Protein AF-A0A3B8MKH3-F1 (afdb_monomer_lite)

Secondary structure (DSSP, 8-state):
--------------------PPP-HHHHHHHHHHHHHHHHTTHHHHSHHHHHHHHHHHHHHHHHHHTT-HHHHHHHHHHHHHHHHHHHHHHHHHHHHHHHHHHHHHHHHHHHHHHHHHHHHHSPSSSS-HHHHHHHHHHHHHHHHHHHHHHHHHHTT-HHHHHHHHHHHHHHHHHHHHHHHHHHHHHHHHHHHT--TT--

Sequence (200 aa):
MRSFLKFGAFLAFVVAVVGCGSPPQVELDAAQAALDSARQAGAVTYAADAYNRAKNTLADAKAKSEQGNYEEAKTAAVQAKDQADQAKSLAESTKTRLRDEAQAIVNRVSNAIGDARAAVDGAPRGKGADSDLDQLRADLGQAEAALGDARGSLNNGSFNSALEQAKSAESKL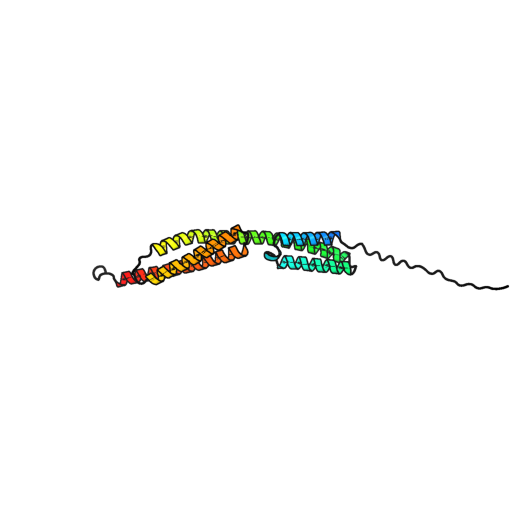NQVQSAVQVAMKKIEDWKMKNRPWYEL

Structure (mmCIF, N/CA/C/O backbone):
data_AF-A0A3B8MKH3-F1
#
_entry.id   AF-A0A3B8MKH3-F1
#
loop_
_atom_site.group_PDB
_atom_site.id
_atom_site.type_symbol
_atom_site.label_atom_id
_atom_site.label_alt_id
_atom_site.label_comp_id
_atom_site.label_asym_id
_atom_site.label_entity_id
_atom_site.label_seq_id
_atom_site.pdbx_PDB_ins_code
_atom_site.Cartn_x
_atom_site.Cartn_y
_atom_site.Cartn_z
_atom_site.occupancy
_atom_site.B_iso_or_equiv
_atom_site.auth_seq_id
_atom_site.auth_comp_id
_atom_site.auth_asym_id
_atom_site.auth_atom_id
_atom_site.pdbx_PDB_model_num
ATOM 1 N N . MET A 1 1 ? -61.179 -31.334 74.697 1.00 38.94 1 MET A N 1
ATOM 2 C CA . MET A 1 1 ? -59.931 -32.100 74.926 1.00 38.94 1 MET A CA 1
ATOM 3 C C . MET A 1 1 ? -58.825 -31.314 74.236 1.00 38.94 1 MET A C 1
ATOM 5 O O . MET A 1 1 ? -58.981 -31.028 73.062 1.00 38.94 1 MET A O 1
ATOM 9 N N . ARG A 1 2 ? -57.949 -30.627 74.990 1.00 39.75 2 ARG A N 1
ATOM 10 C CA . ARG A 1 2 ? -56.579 -31.098 75.312 1.00 39.75 2 ARG A CA 1
ATOM 11 C C . ARG A 1 2 ? -55.842 -31.495 74.018 1.00 39.75 2 ARG A C 1
ATOM 13 O O . ARG A 1 2 ? -56.269 -32.449 73.397 1.00 39.75 2 ARG A O 1
ATOM 20 N N . SER A 1 3 ? -54.769 -30.860 73.557 1.00 43.25 3 SER A N 1
ATOM 21 C CA . SER A 1 3 ? -53.709 -30.141 74.265 1.00 43.25 3 SER A CA 1
ATOM 22 C C . SER A 1 3 ? -52.737 -29.510 73.249 1.00 43.25 3 SER A C 1
ATOM 24 O O . SER A 1 3 ? -52.534 -30.114 72.207 1.00 43.25 3 SER A O 1
ATOM 26 N N . PHE A 1 4 ? -52.160 -28.346 73.607 1.00 41.50 4 PHE A N 1
ATOM 27 C CA . PHE A 1 4 ? -50.731 -27.946 73.555 1.00 41.50 4 PHE A CA 1
ATOM 28 C C . PHE A 1 4 ? -49.882 -28.376 72.323 1.00 41.50 4 PHE A C 1
ATOM 30 O O . PHE A 1 4 ? -49.890 -29.529 71.935 1.00 41.50 4 PHE A O 1
ATOM 37 N N . LEU A 1 5 ? -49.016 -27.555 71.716 1.00 44.34 5 LEU A N 1
ATOM 38 C CA . LEU A 1 5 ? -47.727 -27.120 72.273 1.00 44.34 5 LEU A CA 1
ATOM 39 C C . LEU A 1 5 ? -46.967 -26.266 71.220 1.00 44.34 5 LEU A C 1
ATOM 41 O O . LEU A 1 5 ? -47.149 -26.426 70.020 1.00 44.34 5 LEU A O 1
ATOM 45 N N . LYS A 1 6 ? -46.113 -25.361 71.700 1.00 50.91 6 LYS A N 1
ATOM 46 C CA . LYS A 1 6 ? -45.393 -24.285 70.998 1.00 50.91 6 LYS A CA 1
ATOM 47 C C . LYS A 1 6 ? -44.203 -24.783 70.160 1.00 50.91 6 LYS A C 1
ATOM 49 O O . LYS A 1 6 ? -43.461 -25.615 70.658 1.00 50.91 6 LYS A O 1
ATOM 54 N N . PHE A 1 7 ? -43.936 -24.155 69.013 1.00 44.09 7 PHE A N 1
ATOM 55 C CA . PHE A 1 7 ? -42.608 -23.970 68.388 1.00 44.09 7 PHE A CA 1
ATOM 56 C C . PHE A 1 7 ? -42.799 -22.831 67.364 1.00 44.09 7 PHE A C 1
ATOM 58 O O . PHE A 1 7 ? -43.661 -22.935 66.506 1.00 44.09 7 PHE A O 1
ATOM 65 N N . GLY A 1 8 ? -42.209 -21.642 67.460 1.00 47.28 8 GLY A N 1
ATOM 66 C CA . GLY A 1 8 ? -40.832 -21.344 67.822 1.00 47.28 8 GLY A CA 1
ATOM 67 C C . GLY A 1 8 ? -40.068 -21.011 66.536 1.00 47.28 8 GLY A C 1
ATOM 68 O O . GLY A 1 8 ? -39.931 -21.880 65.688 1.00 47.28 8 GLY A O 1
ATOM 69 N N . ALA A 1 9 ? -39.563 -19.776 66.451 1.00 53.69 9 ALA A N 1
ATOM 70 C CA . ALA A 1 9 ? -38.555 -19.285 65.501 1.00 53.69 9 ALA A CA 1
ATOM 71 C C . ALA A 1 9 ? -39.009 -18.885 64.077 1.00 53.69 9 ALA A C 1
ATOM 73 O O . ALA A 1 9 ? -38.931 -19.637 63.114 1.00 53.69 9 ALA A O 1
ATOM 74 N N . PHE A 1 10 ? -39.420 -17.617 63.967 1.00 51.16 10 PHE A N 1
ATOM 75 C CA . PHE A 1 10 ? -38.787 -16.592 63.118 1.00 51.16 10 PHE A CA 1
ATOM 76 C C . PHE A 1 10 ? -37.815 -17.129 62.041 1.00 51.16 10 PHE A C 1
ATOM 78 O O . PHE A 1 10 ? -36.608 -17.222 62.265 1.00 51.16 10 PHE A O 1
ATOM 85 N N . LEU A 1 11 ? -38.334 -17.455 60.855 1.00 51.88 11 LEU A N 1
ATOM 86 C CA . LEU A 1 11 ? -37.506 -17.719 59.682 1.00 51.88 11 LEU A CA 1
ATOM 87 C C . LEU A 1 11 ? -37.141 -16.367 59.054 1.00 51.88 11 LEU A C 1
ATOM 89 O O . LEU A 1 11 ? -37.917 -15.775 58.306 1.00 51.88 11 LEU A O 1
ATOM 93 N N . ALA A 1 12 ? -35.975 -15.850 59.436 1.00 51.94 12 ALA A N 1
ATOM 94 C CA . ALA A 1 12 ? -35.375 -14.674 58.829 1.00 51.94 12 ALA A CA 1
ATOM 95 C C . ALA A 1 12 ? -35.120 -14.950 57.339 1.00 51.94 12 ALA A C 1
ATOM 97 O O . ALA A 1 12 ? -34.206 -15.687 56.973 1.00 51.94 12 ALA A O 1
ATOM 98 N N . PHE A 1 13 ? -35.950 -14.357 56.481 1.00 49.69 13 PHE A N 1
ATOM 99 C CA . PHE A 1 13 ? -35.692 -14.243 55.053 1.00 49.69 13 PHE A CA 1
ATOM 100 C C . PHE A 1 13 ? -34.506 -13.289 54.883 1.00 49.69 13 PHE A C 1
ATOM 102 O O . PHE A 1 13 ? -34.657 -12.067 54.882 1.00 49.69 13 PHE A O 1
ATOM 109 N N . VAL A 1 14 ? -33.301 -13.857 54.838 1.00 52.44 14 VAL A N 1
ATOM 110 C CA . VAL A 1 14 ? -32.081 -13.135 54.481 1.00 52.44 14 VAL A CA 1
ATOM 111 C C . VAL A 1 14 ? -32.202 -12.778 53.004 1.00 52.44 14 VAL A C 1
ATOM 113 O O . VAL A 1 14 ? -31.863 -13.562 52.121 1.00 52.44 14 VAL A O 1
ATOM 116 N N . VAL A 1 15 ? -32.723 -11.581 52.737 1.00 49.62 15 VAL A N 1
ATOM 117 C CA . VAL A 1 15 ? -32.527 -10.904 51.459 1.00 49.62 15 VAL A CA 1
ATOM 118 C C . VAL A 1 15 ? -31.043 -10.575 51.392 1.00 49.62 15 VAL A C 1
ATOM 120 O O . VAL A 1 15 ? -30.583 -9.587 51.963 1.00 49.62 15 VAL A O 1
ATOM 123 N N . ALA A 1 16 ? -30.278 -11.433 50.723 1.00 47.03 16 ALA A N 1
ATOM 124 C CA . ALA A 1 16 ? -28.975 -11.052 50.220 1.00 47.03 16 ALA A CA 1
ATOM 125 C C . ALA A 1 16 ? -29.212 -9.957 49.173 1.00 47.03 16 ALA A C 1
ATOM 127 O O . ALA A 1 16 ? -29.508 -10.237 48.012 1.00 47.03 16 ALA A O 1
ATOM 128 N N . VAL A 1 17 ? -29.148 -8.696 49.600 1.00 52.53 17 VAL A N 1
ATOM 129 C CA . VAL A 1 17 ? -29.026 -7.560 48.690 1.00 52.53 17 VAL A CA 1
ATOM 130 C C . VAL A 1 17 ? -27.628 -7.661 48.092 1.00 52.53 17 VAL A C 1
ATOM 132 O O . VAL A 1 17 ? -26.668 -7.093 48.608 1.00 52.53 17 VAL A O 1
ATOM 135 N N . VAL A 1 18 ? -27.497 -8.449 47.025 1.00 51.38 18 VAL A N 1
ATOM 136 C CA . VAL A 1 18 ? -26.333 -8.387 46.148 1.00 51.38 18 VAL A CA 1
ATOM 137 C C . VAL A 1 18 ? -26.488 -7.082 45.378 1.00 51.38 18 VAL A C 1
ATOM 139 O O . VAL A 1 18 ? -27.134 -7.018 44.336 1.00 51.38 18 VAL A O 1
ATOM 142 N N . GLY A 1 19 ? -25.972 -6.003 45.961 1.00 57.06 19 GLY A N 1
ATOM 143 C CA . GLY A 1 19 ? -25.741 -4.761 45.244 1.00 57.06 19 GLY A CA 1
ATOM 144 C C . GLY A 1 19 ? -24.648 -5.011 44.215 1.00 57.06 19 GLY A C 1
ATOM 145 O O . GLY A 1 19 ? -23.472 -4.833 44.507 1.00 57.06 19 GLY A O 1
ATOM 146 N N . CYS A 1 20 ? -25.024 -5.468 43.030 1.00 54.19 20 CYS A N 1
ATOM 147 C CA . CYS A 1 20 ? -24.149 -5.491 41.871 1.00 54.19 20 CYS A CA 1
ATOM 148 C C . CYS A 1 20 ? -24.936 -4.826 40.745 1.00 54.19 20 CYS A C 1
ATOM 150 O O . CYS A 1 20 ? -26.082 -5.203 40.506 1.00 54.19 20 CYS A O 1
ATOM 152 N N . GLY A 1 21 ? -24.382 -3.757 40.170 1.00 63.78 21 GLY A N 1
ATOM 153 C CA . GLY A 1 21 ? -25.070 -2.880 39.219 1.00 63.78 21 GLY A CA 1
ATOM 154 C C . GLY A 1 21 ? -25.646 -3.610 38.002 1.00 63.78 21 GLY A C 1
ATOM 155 O O . GLY A 1 21 ? -25.437 -4.797 37.797 1.00 63.78 21 GLY A O 1
ATOM 156 N N . SER A 1 22 ? -26.405 -2.905 37.170 1.00 78.38 22 SER A N 1
ATOM 157 C CA . SER A 1 22 ? -26.858 -3.459 35.891 1.00 78.38 22 SER A CA 1
ATOM 158 C C . SER A 1 22 ? -25.678 -3.669 34.923 1.00 78.38 22 SER A C 1
ATOM 160 O O . SER A 1 22 ? -24.712 -2.905 34.992 1.00 78.38 22 SER A O 1
ATOM 162 N N . PRO A 1 23 ? -25.764 -4.627 33.979 1.00 88.75 23 PRO A N 1
ATOM 163 C CA . PRO A 1 23 ? -24.777 -4.790 32.908 1.00 88.75 23 PRO A CA 1
ATOM 164 C C . PRO A 1 23 ? -24.460 -3.467 32.176 1.00 88.75 23 PRO A C 1
ATOM 166 O O . PRO A 1 23 ? -25.392 -2.696 31.916 1.00 88.75 23 PRO A O 1
ATOM 169 N N . PRO A 1 24 ? -23.191 -3.195 31.795 1.00 94.50 24 PRO A N 1
ATOM 170 C CA . PRO A 1 24 ? -22.776 -1.961 31.114 1.00 94.50 24 PRO A CA 1
ATOM 171 C C . PRO A 1 24 ? -23.124 -1.990 29.615 1.00 94.50 24 PRO A C 1
ATOM 173 O O . PRO A 1 24 ? -22.260 -1.916 28.740 1.00 94.50 24 PRO A O 1
ATOM 176 N N . GLN A 1 25 ? -24.412 -2.162 29.309 1.00 96.19 25 GLN A N 1
ATOM 177 C CA . GLN A 1 25 ? -24.903 -2.371 27.946 1.00 96.19 25 GLN A CA 1
ATOM 178 C C . GLN A 1 25 ? -24.583 -1.182 27.031 1.00 96.19 25 GLN A C 1
ATOM 180 O O . GLN A 1 25 ? -24.176 -1.376 25.890 1.00 96.19 25 GLN A O 1
ATOM 185 N N . VAL A 1 26 ? -24.698 0.043 27.552 1.00 97.12 26 VAL A N 1
ATOM 186 C CA . VAL A 1 26 ? -24.409 1.275 26.805 1.00 97.12 26 VAL A CA 1
ATOM 187 C C . VAL A 1 26 ? -22.959 1.289 26.320 1.00 97.12 26 VAL A C 1
ATOM 189 O O . VAL A 1 26 ? -22.696 1.585 25.156 1.00 97.12 26 VAL A O 1
ATOM 192 N N . GLU A 1 27 ? -22.010 0.950 27.191 1.00 98.19 27 GLU A N 1
ATOM 193 C CA . GLU A 1 27 ? -20.591 0.924 26.852 1.00 98.19 27 GLU A CA 1
ATOM 194 C C . GLU A 1 27 ? -20.246 -0.230 25.900 1.00 98.19 27 GLU A C 1
ATOM 196 O O . GLU A 1 27 ? -19.465 -0.035 24.966 1.00 98.19 27 GLU A O 1
ATOM 201 N N . LEU A 1 28 ? -20.848 -1.411 26.085 1.00 98.56 28 LEU A N 1
ATOM 202 C CA . LEU A 1 28 ? -20.670 -2.554 25.181 1.00 98.56 28 LEU A CA 1
ATOM 203 C C . LEU A 1 28 ? -21.191 -2.257 23.768 1.00 98.56 28 LEU A C 1
ATOM 205 O O . LEU A 1 28 ? -20.508 -2.564 22.787 1.00 98.56 28 LEU A O 1
ATOM 209 N N . ASP A 1 29 ? -22.362 -1.628 23.659 1.00 98.56 29 ASP A N 1
ATOM 210 C CA . ASP A 1 29 ? -22.954 -1.232 22.380 1.00 98.56 29 ASP A CA 1
ATOM 211 C C . ASP A 1 29 ? -22.129 -0.133 21.702 1.00 98.56 29 ASP A C 1
ATOM 213 O O . ASP A 1 29 ? -21.866 -0.202 20.499 1.00 98.56 29 ASP A O 1
ATOM 217 N N . ALA A 1 30 ? -21.640 0.848 22.467 1.00 98.62 30 ALA A N 1
ATOM 218 C CA . ALA A 1 30 ? -20.759 1.891 21.949 1.00 98.62 30 ALA A CA 1
ATOM 219 C C . ALA A 1 30 ? -19.434 1.318 21.415 1.00 98.62 30 ALA A C 1
ATOM 221 O O . ALA A 1 30 ? -18.976 1.707 20.338 1.00 98.62 30 ALA A O 1
ATOM 222 N N . ALA A 1 31 ? -18.829 0.368 22.133 1.00 98.75 31 ALA A N 1
ATOM 223 C CA . ALA A 1 31 ? -17.614 -0.312 21.695 1.00 98.75 31 ALA A CA 1
ATOM 224 C C . ALA A 1 31 ? -17.844 -1.166 20.438 1.00 98.75 31 ALA A C 1
ATOM 226 O O . ALA A 1 31 ? -17.009 -1.172 19.531 1.00 98.75 31 ALA A O 1
ATOM 227 N N . GLN A 1 32 ? -18.990 -1.848 20.350 1.00 98.75 32 GLN A N 1
ATOM 228 C CA . GLN A 1 32 ? -19.384 -2.600 19.160 1.00 98.75 32 GLN A CA 1
ATOM 229 C C . GLN A 1 32 ? -19.556 -1.673 17.948 1.00 98.75 32 GLN A C 1
ATOM 231 O O . GLN A 1 32 ? -18.972 -1.927 16.894 1.00 98.75 32 GLN A O 1
ATOM 236 N N . ALA A 1 33 ? -20.268 -0.556 18.113 1.00 98.81 33 ALA A N 1
ATOM 237 C CA . ALA A 1 33 ? -20.455 0.441 17.061 1.00 98.81 33 ALA A CA 1
ATOM 238 C C . ALA A 1 33 ? -19.124 1.060 16.588 1.00 98.81 33 ALA A C 1
ATOM 240 O O . ALA A 1 33 ? -18.932 1.287 15.387 1.00 98.81 33 ALA A O 1
ATOM 241 N N . ALA A 1 34 ? -18.180 1.298 17.504 1.00 98.81 34 ALA A N 1
ATOM 242 C CA . ALA A 1 34 ? -16.841 1.777 17.164 1.00 98.81 34 ALA A CA 1
ATOM 243 C C . ALA A 1 34 ? -16.040 0.729 16.368 1.00 98.81 34 ALA A C 1
ATOM 245 O O . ALA A 1 34 ? -15.408 1.064 15.364 1.00 98.81 34 ALA A O 1
ATOM 246 N N . LEU A 1 35 ? -16.118 -0.555 16.741 1.00 98.81 35 LEU A N 1
ATOM 247 C CA . LEU A 1 35 ? -15.515 -1.658 15.980 1.00 98.81 35 LEU A CA 1
ATOM 248 C C . LEU A 1 35 ? -16.094 -1.772 14.569 1.00 98.81 35 LEU A C 1
ATOM 250 O O . LEU A 1 35 ? -15.344 -1.941 13.605 1.00 98.81 35 LEU A O 1
ATOM 254 N N . ASP A 1 36 ? -17.409 -1.651 14.421 1.00 98.81 36 ASP A N 1
ATOM 255 C CA . ASP A 1 36 ? -18.053 -1.693 13.109 1.00 98.81 36 ASP A CA 1
ATOM 256 C C . ASP A 1 36 ? -17.666 -0.477 12.258 1.00 98.81 36 ASP A C 1
ATOM 258 O O . ASP A 1 36 ? -17.352 -0.626 11.075 1.00 98.81 36 ASP A O 1
ATOM 262 N N . SER A 1 37 ? -17.550 0.703 12.871 1.00 98.69 37 SER A N 1
ATOM 263 C CA . SER A 1 37 ? -17.031 1.909 12.215 1.00 98.69 37 SER A CA 1
ATOM 264 C C . SER A 1 37 ? -15.577 1.739 11.757 1.00 98.69 37 SER A C 1
ATOM 266 O O . SER A 1 37 ? -15.236 2.096 10.629 1.00 98.69 37 SER A O 1
ATOM 268 N N . ALA A 1 38 ? -14.714 1.145 12.587 1.00 98.75 38 ALA A N 1
ATOM 269 C CA . ALA A 1 38 ? -13.332 0.840 12.221 1.00 98.75 38 ALA A CA 1
ATOM 270 C C . ALA A 1 38 ? -13.262 -0.169 11.065 1.00 98.75 38 ALA A C 1
ATOM 272 O O . ALA A 1 38 ? -12.480 -0.002 10.126 1.00 98.75 38 ALA A O 1
ATOM 273 N N . ARG A 1 39 ? -14.119 -1.197 11.082 1.00 98.62 39 ARG A N 1
ATOM 274 C CA . ARG A 1 39 ? -14.233 -2.165 9.985 1.00 98.62 39 ARG A CA 1
ATOM 275 C C . ARG A 1 39 ? -14.651 -1.491 8.682 1.00 98.62 39 ARG A C 1
ATOM 277 O O . ARG A 1 39 ? -14.013 -1.741 7.663 1.00 98.62 39 ARG A O 1
ATOM 284 N N . GLN A 1 40 ? -15.670 -0.633 8.712 1.00 98.31 40 GLN A N 1
ATOM 285 C CA . GLN A 1 40 ? -16.134 0.128 7.544 1.00 98.31 40 GLN A CA 1
ATOM 286 C C . GLN A 1 40 ? -15.044 1.064 7.005 1.00 98.31 40 GLN A C 1
ATOM 288 O O . GLN A 1 40 ? -14.858 1.175 5.794 1.00 98.31 40 GLN A O 1
ATOM 293 N N . ALA A 1 41 ? -14.239 1.656 7.891 1.00 97.75 41 ALA A N 1
ATOM 294 C CA . ALA A 1 41 ? -13.054 2.422 7.511 1.00 97.75 41 ALA A CA 1
ATOM 295 C C . ALA A 1 41 ? -11.912 1.553 6.944 1.00 97.75 41 ALA A C 1
ATOM 297 O O . ALA A 1 41 ? -10.914 2.086 6.457 1.00 97.75 41 ALA A O 1
ATOM 298 N N . GLY A 1 42 ? -12.052 0.225 6.923 1.00 97.56 42 GLY A N 1
ATOM 299 C CA . GLY A 1 42 ? -11.082 -0.711 6.358 1.00 97.56 42 GLY A CA 1
ATOM 300 C C . GLY A 1 42 ? -9.986 -1.141 7.331 1.00 97.56 42 GLY A C 1
ATOM 301 O O . GLY A 1 42 ? -8.954 -1.642 6.885 1.00 97.56 42 GLY A O 1
ATOM 302 N N . ALA A 1 43 ? -10.179 -0.978 8.643 1.00 98.44 43 ALA A N 1
ATOM 303 C CA . ALA A 1 43 ? -9.175 -1.335 9.647 1.00 98.44 43 ALA A CA 1
ATOM 304 C C . ALA A 1 43 ? -8.786 -2.819 9.628 1.00 98.44 43 ALA A C 1
ATOM 306 O O . ALA A 1 43 ? -7.659 -3.148 9.969 1.00 98.44 43 ALA A O 1
ATOM 307 N N . VAL A 1 44 ? -9.653 -3.709 9.138 1.00 98.06 44 VAL A N 1
ATOM 308 C CA . VAL A 1 44 ? -9.308 -5.129 8.940 1.00 98.06 44 VAL A CA 1
ATOM 309 C C . VAL A 1 44 ? -8.136 -5.301 7.964 1.00 98.06 44 VAL A C 1
ATOM 311 O O . VAL A 1 44 ? -7.326 -6.202 8.138 1.00 98.06 44 VAL A O 1
ATOM 314 N N . THR A 1 45 ? -8.026 -4.430 6.959 1.00 97.19 45 THR A N 1
ATOM 315 C CA . THR A 1 45 ? -6.977 -4.488 5.931 1.00 97.19 45 THR A CA 1
ATOM 316 C C . THR A 1 45 ? -5.810 -3.561 6.251 1.00 97.19 45 THR A C 1
ATOM 318 O O . THR A 1 45 ? -4.657 -3.939 6.080 1.00 97.19 45 THR A O 1
ATOM 321 N N . TYR A 1 46 ? -6.101 -2.341 6.702 1.00 97.62 46 TYR A N 1
ATOM 322 C CA . TYR A 1 46 ? -5.107 -1.268 6.820 1.00 97.62 46 TYR A CA 1
ATOM 323 C C . TYR A 1 46 ? -4.612 -1.034 8.254 1.00 97.62 46 TYR A C 1
ATOM 325 O O . TYR A 1 46 ? -3.688 -0.256 8.459 1.00 97.62 46 TYR A O 1
ATOM 333 N N . ALA A 1 47 ? -5.212 -1.694 9.247 1.00 98.31 47 ALA A N 1
ATOM 334 C CA . ALA A 1 47 ? -4.856 -1.575 10.661 1.00 98.31 47 ALA A CA 1
ATOM 335 C C . ALA A 1 47 ? -5.166 -2.877 11.432 1.00 98.31 47 ALA A C 1
ATOM 337 O O . ALA A 1 47 ? -5.680 -2.832 12.553 1.00 98.31 47 ALA A O 1
ATOM 338 N N . ALA A 1 48 ? -4.891 -4.038 10.819 1.00 98.25 48 ALA A N 1
ATOM 339 C CA . ALA A 1 48 ? -5.386 -5.345 11.265 1.00 98.25 48 ALA A CA 1
ATOM 340 C C . ALA A 1 48 ? -5.068 -5.641 12.739 1.00 98.25 48 ALA A C 1
ATOM 342 O O . ALA A 1 48 ? -5.947 -6.051 13.496 1.00 98.25 48 ALA A O 1
ATOM 343 N N . ASP A 1 49 ? -3.838 -5.361 13.173 1.00 98.38 49 ASP A N 1
ATOM 344 C CA . ASP A 1 49 ? -3.420 -5.584 14.558 1.00 98.38 49 ASP A CA 1
ATOM 345 C C . ASP A 1 49 ? -4.191 -4.701 15.544 1.00 98.38 49 ASP A C 1
ATOM 347 O O . ASP A 1 49 ? -4.617 -5.173 16.596 1.00 98.38 49 ASP A O 1
ATOM 351 N N . ALA A 1 50 ? -4.407 -3.425 15.209 1.00 98.38 50 ALA A N 1
ATOM 352 C CA . ALA A 1 50 ? -5.176 -2.507 16.049 1.00 98.38 50 ALA A CA 1
ATOM 353 C C . ALA A 1 50 ? -6.652 -2.917 16.122 1.00 98.38 50 ALA A C 1
ATOM 355 O O . ALA A 1 50 ? -7.233 -2.935 17.206 1.00 98.38 50 ALA A O 1
ATOM 356 N N . TYR A 1 51 ? -7.227 -3.318 14.987 1.00 98.81 51 TYR A N 1
ATOM 357 C CA . TYR A 1 51 ? -8.591 -3.832 14.917 1.00 98.81 51 TYR A CA 1
ATOM 358 C C . TYR A 1 51 ? -8.768 -5.100 15.764 1.00 98.81 51 TYR A C 1
ATOM 360 O O . TYR A 1 51 ? -9.719 -5.211 16.537 1.00 98.81 51 TYR A O 1
ATOM 368 N N . ASN A 1 52 ? -7.831 -6.046 15.661 1.00 98.75 52 ASN A N 1
ATOM 369 C CA . ASN A 1 52 ? -7.875 -7.295 16.417 1.00 98.75 52 ASN A CA 1
ATOM 370 C C . ASN A 1 52 ? -7.702 -7.066 17.923 1.00 98.75 52 ASN A C 1
ATOM 372 O O . ASN A 1 52 ? -8.379 -7.729 18.705 1.00 98.75 52 ASN A O 1
ATOM 376 N N . ARG A 1 53 ? -6.865 -6.104 18.340 1.00 98.81 53 ARG A N 1
ATOM 377 C CA . ARG A 1 53 ? -6.781 -5.695 19.752 1.00 98.81 53 ARG A CA 1
ATOM 378 C C . ARG A 1 53 ? -8.133 -5.207 20.272 1.00 98.81 53 ARG A C 1
ATOM 380 O O . ARG A 1 53 ? -8.634 -5.790 21.228 1.00 98.81 53 ARG A O 1
ATOM 387 N N . ALA A 1 54 ? -8.762 -4.253 19.580 1.00 98.75 54 ALA A N 1
ATOM 388 C CA . ALA A 1 54 ? -10.081 -3.733 19.951 1.00 98.75 54 ALA A CA 1
ATOM 389 C C . ALA A 1 54 ? -11.145 -4.840 20.033 1.00 98.75 54 ALA A C 1
ATOM 391 O O . ALA A 1 54 ? -11.905 -4.923 20.997 1.00 98.75 54 ALA A O 1
ATOM 392 N N . LYS A 1 55 ? -11.161 -5.739 19.039 1.00 98.81 55 LYS A N 1
ATOM 393 C CA . LYS A 1 55 ? -12.068 -6.893 18.987 1.00 98.81 55 LYS A CA 1
ATOM 394 C C . LYS A 1 55 ? -11.890 -7.818 20.191 1.00 98.81 55 LYS A C 1
ATOM 396 O O . LYS A 1 55 ? -12.883 -8.247 20.777 1.00 98.81 55 LYS A O 1
ATOM 401 N N . ASN A 1 56 ? -10.648 -8.126 20.552 1.00 98.81 56 ASN A N 1
ATOM 402 C CA . ASN A 1 56 ? -10.346 -9.010 21.674 1.00 98.81 56 ASN A CA 1
ATOM 403 C C . ASN A 1 56 ? -10.710 -8.357 23.014 1.00 98.81 56 ASN A C 1
ATOM 405 O O . ASN A 1 56 ? -11.302 -9.019 23.862 1.00 98.81 56 ASN A O 1
ATOM 409 N N . THR A 1 57 ? -10.436 -7.061 23.189 1.00 98.81 57 THR A N 1
ATOM 410 C CA . THR A 1 57 ? -10.830 -6.323 24.399 1.00 98.81 57 THR A CA 1
ATOM 411 C C . THR A 1 57 ? -12.353 -6.216 24.531 1.00 98.81 57 THR A C 1
ATOM 413 O O . THR A 1 57 ? -12.873 -6.373 25.632 1.00 98.81 57 THR A O 1
ATOM 416 N N . LEU A 1 58 ? -13.100 -6.052 23.431 1.00 98.75 58 LEU A N 1
ATOM 417 C CA . LEU A 1 58 ? -14.567 -6.111 23.486 1.00 98.75 58 LEU A CA 1
ATOM 418 C C . LEU A 1 58 ? -15.073 -7.509 23.874 1.00 98.75 58 LEU A C 1
ATOM 420 O O . LEU A 1 58 ? -16.039 -7.627 24.625 1.00 98.75 58 LEU A O 1
ATOM 424 N N . ALA A 1 59 ? -14.450 -8.573 23.364 1.00 98.81 59 ALA A N 1
ATOM 425 C CA . ALA A 1 59 ? -14.819 -9.939 23.734 1.00 98.81 59 ALA A CA 1
ATOM 426 C C . ALA A 1 59 ? -14.590 -10.202 25.234 1.00 98.81 59 ALA A C 1
ATOM 428 O O . ALA A 1 59 ? -15.456 -10.770 25.894 1.00 98.81 59 ALA A O 1
ATOM 429 N N . ASP A 1 60 ? -13.470 -9.723 25.779 1.00 98.62 60 ASP A N 1
ATOM 430 C CA . ASP A 1 60 ? -13.170 -9.768 27.213 1.00 98.62 60 ASP A CA 1
ATOM 431 C C . ASP A 1 60 ? -14.182 -8.958 28.047 1.00 98.62 60 ASP A C 1
ATOM 433 O O . ASP A 1 60 ? -14.689 -9.450 29.055 1.00 98.62 60 ASP A O 1
ATOM 437 N N . ALA A 1 61 ? -14.566 -7.761 27.588 1.00 98.50 61 ALA A N 1
ATOM 438 C CA . ALA A 1 61 ? -15.598 -6.951 28.237 1.00 98.50 61 ALA A CA 1
ATOM 439 C C . ALA A 1 61 ? -16.952 -7.680 28.316 1.00 98.50 61 ALA A C 1
ATOM 441 O O . ALA A 1 61 ? -17.595 -7.690 29.368 1.00 98.50 61 ALA A O 1
ATOM 442 N N . LYS A 1 62 ? -17.369 -8.330 27.221 1.00 98.25 62 LYS A N 1
ATOM 443 C CA . LYS A 1 62 ? -18.599 -9.139 27.176 1.00 98.25 62 LYS A CA 1
ATOM 444 C C . LYS A 1 62 ? -18.521 -10.315 28.153 1.00 98.25 62 LYS A C 1
ATOM 446 O O . LYS A 1 62 ? -19.435 -10.488 28.953 1.00 98.25 62 LYS A O 1
ATOM 451 N N . ALA A 1 63 ? -17.404 -11.043 28.167 1.00 98.44 63 ALA A N 1
ATOM 452 C CA . ALA A 1 63 ? -17.197 -12.168 29.080 1.00 98.44 63 ALA A CA 1
ATOM 453 C C . ALA A 1 63 ? -17.241 -11.745 30.562 1.00 98.44 63 ALA A C 1
ATOM 455 O O . ALA A 1 63 ? -17.879 -12.409 31.376 1.00 98.44 63 ALA A O 1
ATOM 456 N N . LYS A 1 64 ? -16.622 -10.613 30.920 1.00 97.62 64 LYS A N 1
ATOM 457 C CA . LYS A 1 64 ? -16.701 -10.043 32.278 1.00 97.62 64 LYS A CA 1
ATOM 458 C C . LYS A 1 64 ? -18.125 -9.652 32.658 1.00 97.62 64 LYS A C 1
ATOM 460 O O . LYS A 1 64 ? -18.541 -9.895 33.787 1.00 97.62 64 LYS A O 1
ATOM 465 N N . SER A 1 65 ? -18.890 -9.094 31.718 1.00 96.88 65 SER A N 1
ATOM 466 C CA . SER A 1 65 ? -20.297 -8.759 31.950 1.00 96.88 65 SER A CA 1
ATOM 467 C C . SER A 1 65 ? -21.140 -10.010 32.207 1.00 96.88 65 SER A C 1
ATOM 469 O O . SER A 1 65 ? -21.979 -9.997 33.101 1.00 96.88 65 SER A O 1
ATOM 471 N N . GLU A 1 66 ? -20.910 -11.093 31.462 1.00 96.00 66 GLU A N 1
ATOM 472 C CA . GLU A 1 66 ? -21.591 -12.384 31.658 1.00 96.00 66 GLU A CA 1
ATOM 473 C C . GLU A 1 66 ? -21.255 -13.026 33.014 1.00 96.00 66 GLU A C 1
ATOM 475 O O . GLU A 1 66 ? -22.090 -13.711 33.600 1.00 96.00 66 GLU A O 1
ATOM 480 N N . GLN A 1 67 ? -20.054 -12.769 33.540 1.00 96.50 67 GLN A N 1
ATOM 481 C CA . GLN A 1 67 ? -19.605 -13.232 34.859 1.00 96.50 67 GLN A CA 1
ATOM 482 C C . GLN A 1 67 ? -20.109 -12.361 36.023 1.00 96.50 67 GLN A C 1
ATOM 484 O O . GLN A 1 67 ? -19.884 -12.704 37.181 1.00 96.50 67 GLN A O 1
ATOM 489 N N . GLY A 1 68 ? -20.786 -11.243 35.741 1.00 95.50 68 GLY A N 1
ATOM 490 C CA . GLY A 1 68 ? -21.239 -10.289 36.757 1.00 95.50 68 GLY A CA 1
ATOM 491 C C . GLY A 1 68 ? -20.179 -9.272 37.198 1.00 95.50 68 GLY A C 1
ATOM 492 O O . GLY A 1 68 ? -20.437 -8.470 38.094 1.00 95.50 68 GLY A O 1
ATOM 493 N N . ASN A 1 69 ? -19.004 -9.244 36.561 1.00 96.06 69 ASN A N 1
ATOM 494 C CA . ASN A 1 69 ? -17.928 -8.290 36.850 1.00 96.06 69 ASN A CA 1
ATOM 495 C C . ASN A 1 69 ? -18.181 -6.950 36.134 1.00 96.06 69 ASN A C 1
ATOM 497 O O . ASN A 1 69 ? -17.430 -6.547 35.243 1.00 96.06 69 ASN A O 1
ATOM 501 N N . TYR A 1 70 ? -19.263 -6.255 36.487 1.00 95.94 70 TYR A N 1
ATOM 502 C CA . TYR A 1 70 ? -19.772 -5.132 35.687 1.00 95.94 70 TYR A CA 1
ATOM 503 C C . TYR A 1 70 ? -18.836 -3.916 35.607 1.00 95.94 70 TYR A C 1
ATOM 505 O O . TYR A 1 70 ? -18.733 -3.309 34.544 1.00 95.94 70 TYR A O 1
ATOM 513 N N . GLU A 1 71 ? -18.105 -3.579 36.672 1.00 95.81 71 GLU A N 1
ATOM 514 C CA . GLU A 1 71 ? -17.143 -2.460 36.650 1.00 95.81 71 GLU A CA 1
ATOM 515 C C . GLU A 1 71 ? -15.926 -2.755 35.755 1.00 95.81 71 GLU A C 1
ATOM 517 O O . GLU A 1 71 ? -15.471 -1.906 34.979 1.00 95.81 71 GLU A O 1
ATOM 522 N N . GLU A 1 72 ? -15.420 -3.990 35.803 1.00 96.88 72 GLU A N 1
ATOM 523 C CA . GLU A 1 72 ? -14.329 -4.435 34.932 1.00 96.88 72 GLU A CA 1
ATOM 524 C C . GLU A 1 72 ? -14.794 -4.521 33.476 1.00 96.88 72 GLU A C 1
ATOM 526 O O . GLU A 1 72 ? -14.066 -4.111 32.571 1.00 96.88 72 GLU A O 1
ATOM 531 N N . ALA A 1 73 ? -16.017 -5.011 33.251 1.00 98.00 73 ALA A N 1
ATOM 532 C CA . ALA A 1 73 ? -16.648 -5.056 31.939 1.00 98.00 73 ALA A CA 1
ATOM 533 C C . ALA A 1 73 ? -16.818 -3.653 31.351 1.00 98.00 73 ALA A C 1
ATOM 535 O O . ALA A 1 73 ? -16.469 -3.428 30.196 1.00 98.00 73 ALA A O 1
ATOM 536 N N . LYS A 1 74 ? -17.283 -2.690 32.155 1.00 97.94 74 LYS A N 1
ATOM 537 C CA . LYS A 1 74 ? -17.416 -1.287 31.753 1.00 97.94 74 LYS A CA 1
ATOM 538 C C . LYS A 1 74 ? -16.068 -0.690 31.358 1.00 97.94 74 LYS A C 1
ATOM 540 O O . LYS A 1 74 ? -15.947 -0.088 30.294 1.00 97.94 74 LYS A O 1
ATOM 545 N N . THR A 1 75 ? -15.047 -0.895 32.189 1.00 98.31 75 THR A N 1
ATOM 546 C CA . THR A 1 75 ? -13.685 -0.406 31.925 1.00 98.31 75 THR A CA 1
ATOM 547 C C . THR A 1 75 ? -13.124 -1.002 30.633 1.00 98.31 75 THR A C 1
ATOM 549 O O . THR A 1 75 ? -12.616 -0.273 29.779 1.00 98.31 75 THR A O 1
ATOM 552 N N . ALA A 1 76 ? -13.270 -2.316 30.449 1.00 98.56 76 ALA A N 1
ATOM 553 C CA . ALA A 1 76 ? -12.836 -3.005 29.238 1.00 98.56 76 ALA A CA 1
ATOM 554 C C . ALA A 1 76 ? -13.633 -2.556 27.999 1.00 98.56 76 ALA A C 1
ATOM 556 O O . ALA A 1 76 ? -13.053 -2.396 26.929 1.00 98.56 76 ALA A O 1
ATOM 557 N N . ALA A 1 77 ? -14.934 -2.283 28.124 1.00 98.69 77 ALA A N 1
ATOM 558 C CA . ALA A 1 77 ? -15.759 -1.787 27.024 1.00 98.69 77 ALA A CA 1
ATOM 559 C C . ALA A 1 77 ? -15.318 -0.387 26.563 1.00 98.69 77 ALA A C 1
ATOM 561 O O . ALA A 1 77 ? -15.129 -0.165 25.367 1.00 98.69 77 ALA A O 1
ATOM 562 N N . VAL A 1 78 ? -15.063 0.537 27.498 1.00 98.69 78 VAL A N 1
ATOM 563 C CA . VAL A 1 78 ? -14.506 1.865 27.178 1.00 98.69 78 VAL A CA 1
ATOM 564 C C . VAL A 1 78 ? -13.147 1.728 26.489 1.00 98.69 78 VAL A C 1
ATOM 566 O O . VAL A 1 78 ? -12.922 2.333 25.442 1.00 98.69 78 VAL A O 1
ATOM 569 N N . GLN A 1 79 ? -12.272 0.862 27.005 1.00 98.69 79 GLN A N 1
ATOM 570 C CA . GLN A 1 79 ? -10.978 0.596 26.379 1.00 98.69 79 GLN A CA 1
ATOM 571 C C . GLN A 1 79 ? -11.126 0.030 24.958 1.00 98.69 79 GLN A C 1
ATOM 573 O O . GLN A 1 79 ? -10.407 0.449 24.051 1.00 98.69 79 GLN A O 1
ATOM 578 N N . ALA A 1 80 ? -12.049 -0.910 24.745 1.00 98.81 80 ALA A N 1
ATOM 579 C CA . ALA A 1 80 ? -12.306 -1.496 23.435 1.00 98.81 80 ALA A CA 1
ATOM 580 C C . ALA A 1 80 ? -12.797 -0.446 22.430 1.00 98.81 80 ALA A C 1
ATOM 582 O O . ALA A 1 80 ? -12.347 -0.440 21.283 1.00 98.81 80 ALA A O 1
ATOM 583 N N . LYS A 1 81 ? -13.674 0.466 22.868 1.00 98.81 81 LYS A N 1
ATOM 584 C CA . LYS A 1 81 ? -14.124 1.606 22.065 1.00 98.81 81 LYS A CA 1
ATOM 585 C C . LYS A 1 81 ? -12.938 2.481 21.646 1.00 98.81 81 LYS A C 1
ATOM 587 O O . LYS A 1 81 ? -12.765 2.731 20.456 1.00 98.81 81 LYS A O 1
ATOM 592 N N . ASP A 1 82 ? -12.090 2.887 22.588 1.00 98.81 82 ASP A N 1
ATOM 593 C CA . ASP A 1 82 ? -10.944 3.757 22.294 1.00 98.81 82 ASP A CA 1
ATOM 594 C C . ASP A 1 82 ? -9.930 3.078 21.361 1.00 98.81 82 ASP A C 1
ATOM 596 O O . ASP A 1 82 ? -9.399 3.699 20.438 1.00 98.81 82 ASP A O 1
ATOM 600 N N . GLN A 1 83 ? -9.684 1.779 21.545 1.00 98.81 83 GLN A N 1
ATOM 601 C CA . GLN A 1 83 ? -8.848 0.995 20.635 1.00 98.81 83 GLN A CA 1
ATOM 602 C C . GLN A 1 83 ? -9.462 0.886 19.232 1.00 98.81 83 GLN A C 1
ATOM 604 O O . GLN A 1 83 ? -8.726 0.908 18.243 1.00 98.81 83 GLN A O 1
ATOM 609 N N . ALA A 1 84 ? -10.788 0.777 19.121 1.00 98.88 84 ALA A N 1
ATOM 610 C CA . ALA A 1 84 ? -11.476 0.750 17.835 1.00 98.88 84 ALA A CA 1
ATOM 611 C C . ALA A 1 84 ? -11.387 2.105 17.114 1.00 98.88 84 ALA A C 1
ATOM 613 O O . ALA A 1 84 ? -11.073 2.143 15.923 1.00 98.88 84 ALA A O 1
ATOM 614 N N . ASP A 1 85 ? -11.561 3.214 17.838 1.00 98.81 85 ASP A N 1
ATOM 615 C CA . ASP A 1 85 ? -11.396 4.576 17.313 1.00 98.81 85 ASP A CA 1
ATOM 616 C C . ASP A 1 85 ? -9.950 4.820 16.824 1.00 98.81 85 ASP A C 1
ATOM 618 O O . ASP A 1 85 ? -9.717 5.398 15.752 1.00 98.81 85 ASP A O 1
ATOM 622 N N . GLN A 1 86 ? -8.955 4.298 17.550 1.00 98.75 86 GLN A N 1
ATOM 623 C CA . GLN A 1 86 ? -7.556 4.295 17.109 1.00 98.75 86 GLN A CA 1
ATOM 624 C C . GLN A 1 86 ? -7.345 3.436 15.856 1.00 98.75 86 GLN A C 1
ATOM 626 O O . GLN A 1 86 ? -6.661 3.865 14.927 1.00 98.75 86 GLN A O 1
ATOM 631 N N . ALA A 1 87 ? -7.937 2.239 15.798 1.00 98.81 87 ALA A N 1
ATOM 632 C CA . ALA A 1 87 ? -7.840 1.359 14.635 1.00 98.81 87 ALA A CA 1
ATOM 633 C C . ALA A 1 87 ? -8.444 2.008 13.381 1.00 98.81 87 ALA A C 1
ATOM 635 O O . ALA A 1 87 ? -7.860 1.913 12.301 1.00 98.81 87 ALA A O 1
ATOM 636 N N . LYS A 1 88 ? -9.570 2.715 13.529 1.00 98.81 88 LYS A N 1
ATOM 637 C CA . LYS A 1 88 ? -10.176 3.527 12.470 1.00 98.81 88 LYS A CA 1
ATOM 638 C C . LYS A 1 88 ? -9.208 4.603 11.971 1.00 98.81 88 LYS A C 1
ATOM 640 O O . LYS A 1 88 ? -8.903 4.644 10.781 1.00 98.81 88 LYS A O 1
ATOM 645 N N . SER A 1 89 ? -8.681 5.418 12.884 1.00 98.69 89 SER A N 1
ATOM 646 C CA . SER A 1 89 ? -7.765 6.520 12.553 1.00 98.69 89 SER A CA 1
ATOM 647 C C . SER A 1 89 ? -6.487 6.021 11.866 1.00 98.69 89 SER A C 1
ATOM 649 O O . SER A 1 89 ? -6.011 6.611 10.896 1.00 98.69 89 SER A O 1
ATOM 651 N N . LEU A 1 90 ? -5.942 4.892 12.332 1.00 98.69 90 LEU A N 1
ATOM 652 C CA . LEU A 1 90 ? -4.774 4.253 11.727 1.00 98.69 90 LEU A CA 1
ATOM 653 C C . LEU A 1 90 ? -5.072 3.711 10.323 1.00 98.69 90 LEU A C 1
ATOM 655 O O . LEU A 1 90 ? -4.222 3.797 9.437 1.00 98.69 90 LEU A O 1
ATOM 659 N N . ALA A 1 91 ? -6.267 3.161 10.105 1.00 98.62 91 ALA A N 1
ATOM 660 C CA . ALA A 1 91 ? -6.679 2.685 8.791 1.00 98.62 91 ALA A CA 1
ATOM 661 C C . ALA A 1 91 ? -6.760 3.838 7.783 1.00 98.62 91 ALA A C 1
ATOM 663 O O . ALA A 1 91 ? -6.251 3.722 6.669 1.00 98.62 91 ALA A O 1
ATOM 664 N N . GLU A 1 92 ? -7.360 4.959 8.184 1.00 98.12 92 GLU A N 1
ATOM 665 C CA . GLU A 1 92 ? -7.480 6.167 7.362 1.00 98.12 92 GLU A CA 1
ATOM 666 C C . GLU A 1 92 ? -6.105 6.762 7.030 1.00 98.12 92 GLU A C 1
ATOM 668 O O . GLU A 1 92 ? -5.812 7.015 5.860 1.00 98.12 92 GLU A O 1
ATOM 673 N N . SER A 1 93 ? -5.218 6.903 8.021 1.00 98.44 93 SER A N 1
ATOM 674 C CA . SER A 1 93 ? -3.864 7.423 7.785 1.00 98.44 93 SER A CA 1
ATOM 675 C C . SER A 1 93 ? -3.033 6.494 6.896 1.00 98.44 93 SER A C 1
ATOM 677 O O . SER A 1 93 ? -2.329 6.957 5.995 1.00 98.44 93 SER A O 1
ATOM 679 N N . THR A 1 94 ? -3.158 5.177 7.084 1.00 98.31 94 THR A N 1
ATOM 680 C CA . THR A 1 94 ? -2.462 4.179 6.266 1.00 98.31 94 THR A CA 1
ATOM 681 C C . THR A 1 94 ? -2.954 4.209 4.824 1.00 98.31 94 THR A C 1
ATOM 683 O O . THR A 1 94 ? -2.131 4.188 3.912 1.00 98.31 94 THR A O 1
ATOM 686 N N . LYS A 1 95 ? -4.268 4.324 4.595 1.00 97.88 95 LYS A N 1
ATOM 687 C CA . LYS A 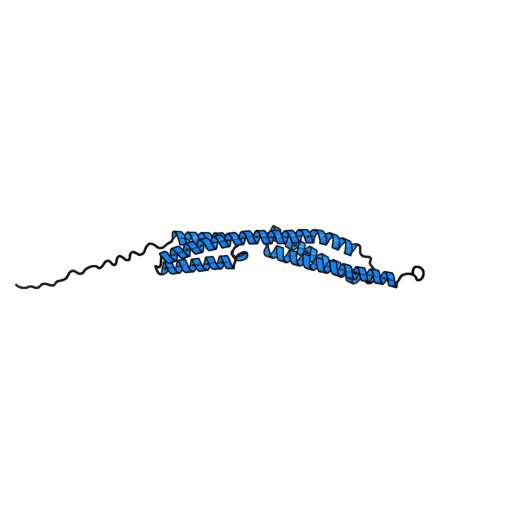1 95 ? -4.837 4.491 3.249 1.00 97.88 95 LYS A CA 1
ATOM 688 C C . LYS A 1 95 ? -4.265 5.715 2.542 1.00 97.88 95 LYS A C 1
ATOM 690 O O . LYS A 1 95 ? -3.803 5.587 1.411 1.00 97.88 95 LYS A O 1
ATOM 695 N N . THR A 1 96 ? -4.254 6.869 3.209 1.00 98.19 96 THR A N 1
ATOM 696 C CA . THR A 1 96 ? -3.691 8.109 2.654 1.00 98.19 96 THR A CA 1
ATOM 697 C C . THR A 1 96 ? -2.215 7.939 2.315 1.00 98.19 96 THR A C 1
ATOM 699 O O . THR A 1 96 ? -1.815 8.204 1.186 1.00 98.19 96 THR A O 1
ATOM 702 N N . ARG A 1 97 ? -1.417 7.387 3.239 1.00 98.50 97 ARG A N 1
ATOM 703 C CA . ARG A 1 97 ? 0.009 7.134 3.001 1.00 98.50 97 ARG A CA 1
ATOM 704 C C . ARG A 1 97 ? 0.240 6.235 1.786 1.00 98.50 97 ARG A C 1
ATOM 706 O O . ARG A 1 97 ? 1.075 6.555 0.949 1.00 98.50 97 ARG A O 1
ATOM 713 N N . LEU A 1 98 ? -0.483 5.119 1.685 1.00 98.56 98 LEU A N 1
ATOM 714 C CA . LEU A 1 98 ? -0.335 4.176 0.574 1.00 98.56 98 LEU A CA 1
ATOM 715 C C . LEU A 1 98 ? -0.764 4.790 -0.759 1.00 98.56 98 LEU A C 1
ATOM 717 O O . LEU A 1 98 ? -0.082 4.593 -1.762 1.00 98.56 98 LEU A O 1
ATOM 721 N N . ARG A 1 99 ? -1.865 5.551 -0.769 1.00 98.38 99 ARG A N 1
ATOM 722 C CA . ARG A 1 99 ? -2.313 6.307 -1.942 1.00 98.38 99 ARG A CA 1
ATOM 723 C C . ARG A 1 99 ? -1.226 7.267 -2.410 1.00 98.38 99 ARG A C 1
ATOM 725 O O . ARG A 1 99 ? -0.885 7.258 -3.588 1.00 98.38 99 ARG A O 1
ATOM 732 N N . ASP A 1 100 ? -0.696 8.081 -1.504 1.00 98.62 100 ASP A N 1
ATOM 733 C CA . ASP A 1 100 ? 0.269 9.122 -1.849 1.00 98.62 100 ASP A CA 1
ATOM 734 C C . ASP A 1 100 ? 1.612 8.514 -2.288 1.00 98.62 100 ASP A C 1
ATOM 736 O O . ASP A 1 100 ? 2.196 8.961 -3.275 1.00 98.62 100 ASP A O 1
ATOM 740 N N . GLU A 1 101 ? 2.066 7.438 -1.631 1.00 98.50 101 GLU A N 1
ATOM 741 C CA . GLU A 1 101 ? 3.266 6.687 -2.026 1.00 98.50 101 GLU A CA 1
ATOM 742 C C . GLU A 1 101 ? 3.101 6.067 -3.423 1.00 98.50 101 GLU A C 1
ATOM 744 O O . GLU A 1 101 ? 3.958 6.248 -4.291 1.00 98.50 101 GLU A O 1
ATOM 749 N N . ALA A 1 102 ? 1.976 5.393 -3.680 1.00 98.75 102 ALA A N 1
ATOM 750 C CA . ALA A 1 102 ? 1.687 4.807 -4.985 1.00 98.75 102 ALA A CA 1
ATOM 751 C C . ALA A 1 102 ? 1.572 5.885 -6.075 1.00 98.75 102 ALA A C 1
ATOM 753 O O . ALA A 1 102 ? 2.150 5.731 -7.150 1.00 98.75 102 ALA A O 1
ATOM 754 N N . GLN A 1 103 ? 0.896 7.006 -5.799 1.00 98.62 103 GLN A N 1
ATOM 755 C CA . GLN A 1 103 ? 0.763 8.120 -6.740 1.00 98.62 103 GLN A CA 1
ATOM 756 C C . GLN A 1 103 ? 2.119 8.749 -7.079 1.00 98.62 103 GLN A C 1
ATOM 758 O O . GLN A 1 103 ? 2.380 9.066 -8.242 1.00 98.62 103 GLN A O 1
ATOM 763 N N . ALA A 1 104 ? 2.996 8.913 -6.086 1.00 98.69 104 ALA A N 1
ATOM 764 C CA . ALA A 1 104 ? 4.338 9.439 -6.300 1.00 98.69 104 ALA A CA 1
ATOM 765 C C . ALA A 1 104 ? 5.158 8.533 -7.234 1.00 98.69 104 ALA A C 1
ATOM 767 O O . ALA A 1 104 ? 5.805 9.033 -8.158 1.00 98.69 104 ALA A O 1
ATOM 768 N N . ILE A 1 105 ? 5.092 7.211 -7.037 1.00 98.62 105 ILE A N 1
ATOM 769 C CA . ILE A 1 105 ? 5.774 6.244 -7.909 1.00 98.62 105 ILE A CA 1
ATOM 770 C C . ILE A 1 105 ? 5.150 6.250 -9.308 1.00 98.62 105 ILE A C 1
ATOM 772 O O . ILE A 1 105 ? 5.880 6.350 -10.288 1.00 98.62 105 ILE A O 1
ATOM 776 N N . VAL A 1 106 ? 3.819 6.236 -9.426 1.00 98.62 106 VAL A N 1
ATOM 777 C CA . VAL A 1 106 ? 3.120 6.310 -10.722 1.00 98.62 106 VAL A CA 1
ATOM 778 C C . VAL A 1 106 ? 3.550 7.542 -11.520 1.00 98.62 106 VAL A C 1
ATOM 780 O O . VAL A 1 106 ? 3.831 7.424 -12.711 1.00 98.62 106 VAL A O 1
ATOM 783 N N . ASN A 1 107 ? 3.650 8.711 -10.884 1.00 98.00 107 ASN A N 1
ATOM 784 C CA . ASN A 1 107 ? 4.087 9.938 -11.555 1.00 98.00 107 ASN A CA 1
ATOM 785 C C . ASN A 1 107 ? 5.548 9.842 -12.017 1.00 98.00 107 ASN A C 1
ATOM 787 O O . ASN A 1 107 ? 5.860 10.186 -13.156 1.00 98.00 107 ASN A O 1
ATOM 791 N N . ARG A 1 108 ? 6.436 9.333 -11.154 1.00 97.50 108 ARG A N 1
ATOM 792 C CA . ARG A 1 108 ? 7.857 9.140 -11.475 1.00 97.50 108 ARG A CA 1
ATOM 793 C C . ARG A 1 108 ? 8.043 8.179 -12.649 1.00 97.50 108 ARG A C 1
ATOM 795 O O . ARG A 1 108 ? 8.716 8.519 -13.618 1.00 97.50 108 ARG A O 1
ATOM 802 N N . VAL A 1 109 ? 7.413 7.008 -12.575 1.00 98.31 109 VAL A N 1
ATOM 803 C CA . VAL A 1 109 ? 7.502 5.960 -13.598 1.00 98.31 109 VAL A CA 1
ATOM 804 C C . VAL A 1 109 ? 6.861 6.419 -14.904 1.00 98.31 109 VAL A C 1
ATOM 806 O O . VAL A 1 109 ? 7.424 6.173 -15.962 1.00 98.31 109 VAL A O 1
ATOM 809 N N . SER A 1 110 ? 5.736 7.142 -14.858 1.00 97.06 110 SER A N 1
ATOM 810 C CA . SER A 1 110 ? 5.089 7.674 -16.065 1.00 97.06 110 SER A CA 1
ATOM 811 C C . SER A 1 110 ? 6.002 8.586 -16.875 1.00 97.06 110 SER A C 1
ATOM 813 O O . SER A 1 110 ? 5.998 8.504 -18.100 1.00 97.06 110 SER A O 1
ATOM 815 N N . ASN A 1 111 ? 6.754 9.460 -16.208 1.00 94.88 111 ASN A N 1
ATOM 816 C CA . ASN A 1 111 ? 7.669 10.367 -16.894 1.00 94.88 111 ASN A CA 1
ATOM 817 C C . ASN A 1 111 ? 8.837 9.579 -17.501 1.00 94.88 111 ASN A C 1
ATOM 819 O O . ASN A 1 111 ? 9.125 9.697 -18.687 1.00 94.88 111 ASN A O 1
ATOM 823 N N . ALA A 1 112 ? 9.447 8.699 -16.707 1.00 96.88 112 ALA A N 1
ATOM 824 C CA . ALA A 1 112 ? 10.647 7.980 -17.115 1.00 96.88 112 ALA A CA 1
ATOM 825 C C . ALA A 1 112 ? 10.394 6.838 -18.125 1.00 96.88 112 ALA A C 1
ATOM 827 O O . ALA A 1 112 ? 11.294 6.506 -18.896 1.00 96.88 112 ALA A O 1
ATOM 828 N N . ILE A 1 113 ? 9.184 6.261 -18.183 1.00 96.38 113 ILE A N 1
ATOM 829 C CA . ILE A 1 113 ? 8.796 5.304 -19.237 1.00 96.38 113 ILE A CA 1
ATOM 830 C C . ILE A 1 113 ? 8.804 5.971 -20.616 1.00 96.38 113 ILE A C 1
ATOM 832 O O . ILE A 1 113 ? 9.258 5.352 -21.577 1.00 96.38 113 ILE A O 1
ATOM 836 N N . GLY A 1 114 ? 8.345 7.224 -20.722 1.00 91.94 114 GLY A N 1
ATOM 837 C CA . GLY A 1 114 ? 8.367 7.965 -21.986 1.00 91.94 114 GLY A CA 1
ATOM 838 C C . GLY A 1 114 ? 9.790 8.140 -22.520 1.00 91.94 114 GLY A C 1
ATOM 839 O O . GLY A 1 114 ? 10.059 7.838 -23.684 1.00 91.94 114 GLY A O 1
ATOM 840 N N . ASP A 1 115 ? 10.713 8.531 -21.640 1.00 92.75 115 ASP A N 1
ATOM 841 C CA . ASP A 1 115 ? 12.130 8.697 -21.976 1.00 92.75 115 ASP A CA 1
ATOM 842 C C . ASP A 1 115 ? 12.787 7.364 -22.365 1.00 92.75 115 ASP A C 1
ATOM 844 O O . ASP A 1 115 ? 13.497 7.278 -23.371 1.00 92.75 115 ASP A O 1
ATOM 848 N N . ALA A 1 116 ? 12.521 6.296 -21.604 1.00 95.69 116 ALA A N 1
ATOM 849 C CA . ALA A 1 116 ? 13.041 4.962 -21.899 1.00 95.69 116 ALA A CA 1
ATOM 850 C C . ALA A 1 116 ? 12.540 4.444 -23.255 1.00 95.69 116 ALA A C 1
ATOM 852 O O . ALA A 1 116 ? 13.319 3.875 -24.023 1.00 95.69 116 ALA A O 1
ATOM 853 N N . ARG A 1 117 ? 11.268 4.693 -23.586 1.00 95.06 117 ARG A N 1
ATOM 854 C CA . ARG A 1 117 ? 10.689 4.335 -24.884 1.00 95.06 117 ARG A CA 1
ATOM 855 C C . ARG A 1 117 ? 11.403 5.028 -26.032 1.00 95.06 117 ARG A C 1
ATOM 857 O O . ARG A 1 117 ? 11.837 4.367 -26.971 1.00 95.06 117 ARG A O 1
ATOM 864 N N . ALA A 1 118 ? 11.584 6.343 -25.921 1.00 93.50 118 ALA A N 1
ATOM 865 C CA . ALA A 1 118 ? 12.292 7.123 -26.926 1.00 93.50 118 ALA A CA 1
ATOM 866 C C . ALA A 1 118 ? 13.739 6.633 -27.121 1.00 93.50 118 ALA A C 1
ATOM 868 O O . ALA A 1 118 ? 14.205 6.535 -28.256 1.00 93.50 118 ALA A O 1
ATOM 869 N N . ALA A 1 119 ? 14.435 6.270 -26.038 1.00 92.44 119 ALA A N 1
ATOM 870 C CA . ALA A 1 119 ? 15.795 5.738 -26.108 1.00 92.44 119 ALA A CA 1
ATOM 871 C C . ALA A 1 119 ? 15.866 4.372 -26.816 1.00 92.44 119 ALA A C 1
ATOM 873 O O . ALA A 1 119 ? 16.728 4.173 -27.673 1.00 92.44 119 ALA A O 1
ATOM 874 N N . VAL A 1 120 ? 14.958 3.444 -26.493 1.00 93.62 120 VAL A N 1
ATOM 875 C CA . VAL A 1 120 ? 14.909 2.109 -27.118 1.00 93.62 120 VAL A CA 1
ATOM 876 C C . VAL A 1 120 ? 14.512 2.196 -28.595 1.00 93.62 120 VAL A C 1
ATOM 878 O O . VAL A 1 120 ? 15.085 1.497 -29.434 1.00 93.62 120 VAL A O 1
ATOM 881 N N . ASP A 1 121 ? 13.563 3.068 -28.937 1.00 92.25 121 ASP A N 1
ATOM 882 C CA . ASP A 1 121 ? 13.103 3.244 -30.317 1.00 92.25 121 ASP A CA 1
ATOM 883 C C . ASP A 1 121 ? 14.100 4.019 -31.187 1.00 92.25 121 ASP A C 1
ATOM 885 O O . ASP A 1 121 ? 14.236 3.718 -32.373 1.00 92.25 121 ASP A O 1
ATOM 889 N N . GLY A 1 122 ? 14.849 4.957 -30.603 1.00 90.75 122 GLY A N 1
ATOM 890 C CA . GLY A 1 122 ? 15.921 5.688 -31.282 1.00 90.75 122 GLY A CA 1
ATOM 891 C C . GLY A 1 122 ? 17.237 4.911 -31.424 1.00 90.75 122 GLY A C 1
ATOM 892 O O . GLY A 1 122 ? 18.139 5.360 -32.137 1.00 90.75 122 GLY A O 1
ATOM 893 N N . ALA A 1 123 ? 17.383 3.761 -30.760 1.00 90.25 123 ALA A N 1
ATOM 894 C CA . ALA A 1 123 ? 18.617 2.988 -30.795 1.00 90.25 123 ALA A CA 1
ATOM 895 C C . ALA A 1 123 ? 18.874 2.383 -32.195 1.00 90.25 123 ALA A C 1
ATOM 897 O O . ALA A 1 123 ? 17.990 1.753 -32.784 1.00 90.25 123 ALA A O 1
ATOM 898 N N . PRO A 1 124 ? 20.089 2.536 -32.757 1.00 87.94 124 PRO A N 1
ATOM 899 C CA . PRO A 1 124 ? 20.390 2.060 -34.101 1.00 87.94 124 PRO A CA 1
ATOM 900 C C . PRO A 1 124 ? 20.397 0.527 -34.177 1.00 87.94 124 PRO A C 1
ATOM 902 O O . PRO A 1 124 ? 21.076 -0.146 -33.402 1.00 87.94 124 PRO A O 1
ATOM 905 N N . ARG A 1 125 ? 19.697 -0.006 -35.182 1.00 87.19 125 ARG A N 1
ATOM 906 C CA . ARG A 1 125 ? 19.581 -1.446 -35.466 1.00 87.19 125 ARG A CA 1
ATOM 907 C C . ARG A 1 125 ? 20.733 -1.984 -36.323 1.00 87.19 125 ARG A C 1
ATOM 909 O O . ARG A 1 125 ? 21.494 -1.211 -36.908 1.00 87.19 125 ARG A O 1
ATOM 916 N N . GLY A 1 126 ? 20.871 -3.311 -36.388 1.00 81.38 126 GLY A N 1
ATOM 917 C CA . GLY A 1 126 ? 21.849 -4.011 -37.235 1.00 81.38 126 GLY A CA 1
ATOM 918 C C . GLY A 1 126 ? 23.280 -4.053 -36.685 1.00 81.38 126 GLY A C 1
ATOM 919 O O . GLY A 1 126 ? 24.202 -4.463 -37.384 1.00 81.38 126 GLY A O 1
ATOM 920 N N . LYS A 1 127 ? 23.489 -3.623 -35.433 1.00 82.69 127 LYS A N 1
ATOM 921 C CA . LYS A 1 127 ? 24.816 -3.477 -34.794 1.00 82.69 127 LYS A CA 1
ATOM 922 C C . LYS A 1 127 ? 25.050 -4.499 -33.682 1.00 82.69 127 LYS A C 1
ATOM 924 O O . LYS A 1 127 ? 25.646 -4.197 -32.654 1.00 82.69 127 LYS A O 1
ATOM 929 N N . GLY A 1 128 ? 24.507 -5.704 -33.856 1.00 80.56 128 GLY A N 1
ATOM 930 C CA . GLY A 1 128 ? 24.620 -6.799 -32.888 1.00 80.56 128 GLY A CA 1
ATOM 931 C C . GLY A 1 128 ? 23.782 -6.634 -31.615 1.00 80.56 128 GLY A C 1
ATOM 932 O O . GLY A 1 128 ? 23.828 -7.517 -30.764 1.00 80.56 128 GLY A O 1
ATOM 933 N N . ALA A 1 129 ? 23.013 -5.550 -31.483 1.00 89.75 129 ALA A N 1
ATOM 934 C CA . ALA A 1 129 ? 22.134 -5.277 -30.343 1.00 89.75 129 ALA A CA 1
ATOM 935 C C . ALA A 1 129 ? 20.646 -5.545 -30.637 1.00 89.75 129 ALA A C 1
ATOM 937 O O . ALA A 1 129 ? 19.812 -5.283 -29.783 1.00 89.75 129 ALA A O 1
ATOM 938 N N . ASP A 1 130 ? 20.284 -6.063 -31.818 1.00 90.44 130 ASP A N 1
ATOM 939 C CA . ASP A 1 130 ? 18.873 -6.194 -32.222 1.00 90.44 130 ASP A CA 1
ATOM 940 C C . ASP A 1 130 ? 18.049 -7.043 -31.243 1.00 90.44 130 ASP A C 1
ATOM 942 O O . ASP A 1 130 ? 16.993 -6.603 -30.802 1.00 90.44 130 ASP A O 1
ATOM 946 N N . SER A 1 131 ? 18.573 -8.203 -30.832 1.00 91.75 131 SER A N 1
ATOM 947 C CA . SER A 1 131 ? 17.916 -9.056 -29.831 1.00 91.75 131 SER A CA 1
ATOM 948 C C . SER A 1 131 ? 17.782 -8.368 -28.470 1.00 91.75 131 SER A C 1
ATOM 950 O O . SER A 1 131 ? 16.774 -8.556 -27.795 1.00 91.75 131 SER A O 1
ATOM 952 N N . ASP A 1 132 ? 18.779 -7.573 -28.070 1.00 92.12 132 ASP A N 1
ATOM 953 C CA . ASP A 1 132 ? 18.758 -6.841 -26.800 1.00 92.12 132 ASP A CA 1
ATOM 954 C C . ASP A 1 132 ? 17.690 -5.734 -26.855 1.00 92.12 132 ASP A C 1
ATOM 956 O O . ASP A 1 132 ? 16.912 -5.563 -25.923 1.00 92.12 132 ASP A O 1
ATOM 960 N N . LEU A 1 133 ? 17.594 -5.021 -27.983 1.00 93.12 133 LEU A N 1
ATOM 961 C CA . LEU A 1 133 ? 16.589 -3.981 -28.213 1.00 93.12 133 LEU A CA 1
ATOM 962 C C . LEU A 1 133 ? 15.164 -4.542 -28.287 1.00 93.12 133 LEU A C 1
ATOM 964 O O . LEU A 1 133 ? 14.227 -3.881 -27.844 1.00 93.12 133 LEU A O 1
ATOM 968 N N . ASP A 1 134 ? 14.976 -5.735 -28.847 1.00 94.19 134 ASP A N 1
ATOM 969 C CA . ASP A 1 134 ? 13.658 -6.370 -28.899 1.00 94.19 134 ASP A CA 1
ATOM 970 C C . ASP A 1 134 ? 13.218 -6.856 -27.508 1.00 94.19 134 ASP A C 1
ATOM 972 O O . ASP A 1 134 ? 12.069 -6.629 -27.123 1.00 94.19 134 ASP A O 1
ATOM 976 N N . GLN A 1 135 ? 14.142 -7.406 -26.709 1.00 95.31 135 GLN A N 1
ATOM 977 C CA . GLN A 1 135 ? 13.881 -7.729 -25.303 1.00 95.31 135 GLN A CA 1
ATOM 978 C C . GLN A 1 135 ? 13.541 -6.471 -24.491 1.00 95.31 135 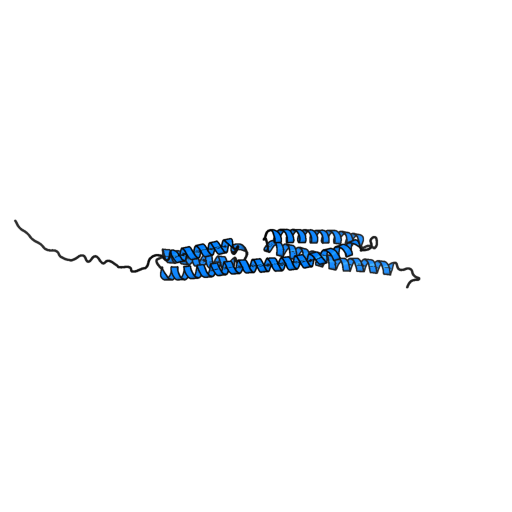GLN A C 1
ATOM 980 O O . GLN A 1 135 ? 12.547 -6.454 -23.769 1.00 95.31 135 GLN A O 1
ATOM 985 N N . LEU A 1 136 ? 14.298 -5.385 -24.671 1.00 96.00 136 LEU A N 1
ATOM 986 C CA . LEU A 1 136 ? 14.048 -4.104 -24.005 1.00 96.00 136 LEU A CA 1
ATOM 987 C C . LEU A 1 136 ? 12.651 -3.543 -24.301 1.00 96.00 136 LEU A C 1
ATOM 989 O O . LEU A 1 136 ? 12.004 -3.009 -23.401 1.00 96.00 136 LEU A O 1
ATOM 993 N N . ARG A 1 137 ? 12.158 -3.675 -25.541 1.00 95.94 137 ARG A N 1
ATOM 994 C CA . ARG A 1 137 ? 10.780 -3.280 -25.889 1.00 95.94 137 ARG A CA 1
ATOM 995 C C . ARG A 1 137 ? 9.742 -4.135 -25.170 1.00 95.94 137 ARG A C 1
ATOM 997 O O . ARG A 1 137 ? 8.739 -3.596 -24.706 1.00 95.94 137 ARG A O 1
ATOM 1004 N N . ALA A 1 138 ? 9.971 -5.443 -25.076 1.00 96.94 138 ALA A N 1
ATOM 1005 C CA . ALA A 1 138 ? 9.076 -6.344 -24.358 1.00 96.94 138 ALA A CA 1
ATOM 1006 C C . ALA A 1 138 ? 9.028 -6.007 -22.858 1.00 96.94 138 ALA A C 1
ATOM 1008 O O . ALA A 1 138 ? 7.941 -5.857 -22.296 1.00 96.94 138 ALA A O 1
ATOM 1009 N N . ASP A 1 139 ? 10.190 -5.809 -22.233 1.00 96.12 139 ASP A N 1
ATOM 1010 C CA . ASP A 1 139 ? 10.310 -5.450 -20.817 1.00 96.12 139 ASP A CA 1
ATOM 1011 C C . ASP A 1 139 ? 9.660 -4.086 -20.526 1.00 96.12 139 ASP A C 1
ATOM 1013 O O . ASP A 1 139 ? 8.947 -3.924 -19.531 1.00 96.12 139 ASP A O 1
ATOM 1017 N N . LEU A 1 140 ? 9.824 -3.114 -21.431 1.00 97.38 140 LEU A N 1
ATOM 1018 C CA . LEU A 1 140 ? 9.154 -1.819 -21.336 1.00 97.38 140 LEU A CA 1
ATOM 1019 C C . LEU A 1 140 ? 7.628 -1.957 -21.434 1.00 97.38 140 LEU A C 1
ATOM 1021 O O . LEU A 1 140 ? 6.915 -1.346 -20.640 1.00 97.38 140 LEU A O 1
ATOM 1025 N N . GLY A 1 141 ? 7.120 -2.812 -22.324 1.00 97.44 141 GLY A N 1
ATOM 1026 C CA . GLY A 1 141 ? 5.690 -3.127 -22.394 1.00 97.44 141 GLY A CA 1
ATOM 1027 C C . GLY A 1 141 ? 5.151 -3.733 -21.091 1.00 97.44 141 GLY A C 1
ATOM 1028 O O . GLY A 1 141 ? 4.048 -3.405 -20.654 1.00 97.44 141 GLY A O 1
ATOM 1029 N N . GLN A 1 142 ? 5.943 -4.562 -20.402 1.00 97.56 142 GLN A N 1
ATOM 1030 C CA . GLN A 1 142 ? 5.571 -5.092 -19.085 1.00 97.56 142 GLN A CA 1
ATOM 1031 C C . GLN A 1 142 ? 5.588 -4.028 -17.978 1.00 97.56 142 GLN A C 1
ATOM 1033 O O . GLN A 1 142 ? 4.808 -4.128 -17.023 1.00 97.56 142 GLN A O 1
ATOM 1038 N N . ALA A 1 143 ? 6.481 -3.037 -18.066 1.00 98.19 143 ALA A N 1
ATOM 1039 C CA . ALA A 1 143 ? 6.497 -1.891 -17.160 1.00 98.19 143 ALA A CA 1
ATOM 1040 C C . ALA A 1 143 ? 5.275 -0.984 -17.393 1.00 98.19 143 ALA A C 1
ATOM 1042 O O . ALA A 1 143 ? 4.626 -0.573 -16.432 1.00 98.19 143 ALA A O 1
ATOM 1043 N N . GLU A 1 144 ? 4.914 -0.736 -18.656 1.00 97.94 144 GLU A N 1
ATOM 1044 C CA . GLU A 1 144 ? 3.717 0.017 -19.053 1.00 97.94 144 GLU A CA 1
ATOM 1045 C C . GLU A 1 144 ? 2.428 -0.661 -18.568 1.00 97.94 144 GLU A C 1
ATO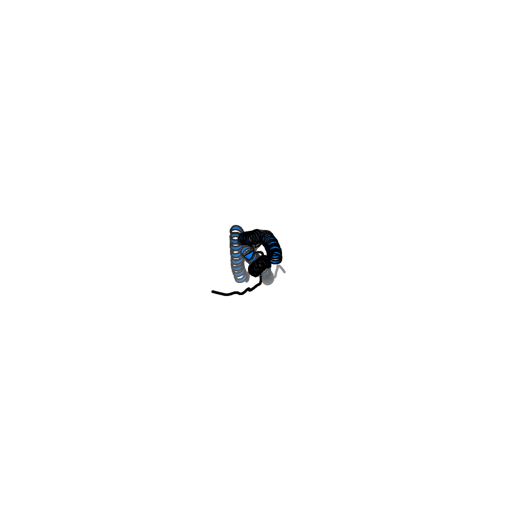M 1047 O O . GLU A 1 144 ? 1.561 0.010 -18.005 1.00 97.94 144 GLU A O 1
ATOM 1052 N N . ALA A 1 145 ? 2.323 -1.986 -18.717 1.00 98.31 145 ALA A N 1
ATOM 1053 C CA . ALA A 1 145 ? 1.189 -2.757 -18.212 1.00 98.31 145 ALA A CA 1
ATOM 1054 C C . ALA A 1 145 ? 1.053 -2.631 -16.685 1.00 98.31 145 ALA A C 1
ATOM 1056 O O . ALA A 1 145 ? -0.009 -2.259 -16.191 1.00 98.31 145 ALA A O 1
ATOM 1057 N N . ALA A 1 146 ? 2.148 -2.829 -15.940 1.00 98.44 146 ALA A N 1
ATOM 1058 C CA . ALA A 1 146 ? 2.145 -2.682 -14.482 1.00 98.44 146 ALA A CA 1
ATOM 1059 C C . ALA A 1 146 ? 1.805 -1.247 -14.032 1.00 98.44 146 ALA A C 1
ATOM 1061 O O . ALA A 1 146 ? 1.105 -1.059 -13.037 1.00 98.44 146 ALA A O 1
ATOM 1062 N N . LEU A 1 147 ? 2.254 -0.225 -14.772 1.00 98.56 147 LEU A N 1
ATOM 1063 C CA . LEU A 1 147 ? 1.878 1.170 -14.525 1.00 98.56 147 LEU A CA 1
ATOM 1064 C C . LEU A 1 147 ? 0.378 1.407 -14.777 1.00 98.56 147 LEU A C 1
ATOM 1066 O O . LEU A 1 147 ? -0.263 2.155 -14.034 1.00 98.56 147 LEU A O 1
ATOM 1070 N N . GLY A 1 148 ? -0.182 0.785 -15.817 1.00 98.50 148 GLY A N 1
ATOM 1071 C CA . GLY A 1 148 ? -1.616 0.792 -16.108 1.00 98.50 148 GLY A CA 1
ATOM 1072 C C . GLY A 1 148 ? -2.436 0.168 -14.980 1.00 98.50 148 GLY A C 1
ATOM 1073 O O . GLY A 1 148 ? -3.365 0.805 -14.477 1.00 98.50 148 GLY A O 1
ATOM 1074 N N . ASP A 1 149 ? -2.036 -1.016 -14.519 1.00 98.50 149 ASP A N 1
ATOM 1075 C CA . ASP A 1 149 ? -2.673 -1.708 -13.396 1.00 98.50 149 ASP A CA 1
ATOM 1076 C C . ASP A 1 149 ? -2.613 -0.866 -12.115 1.00 98.50 149 ASP A C 1
ATOM 1078 O O . ASP A 1 149 ? -3.634 -0.676 -11.451 1.00 9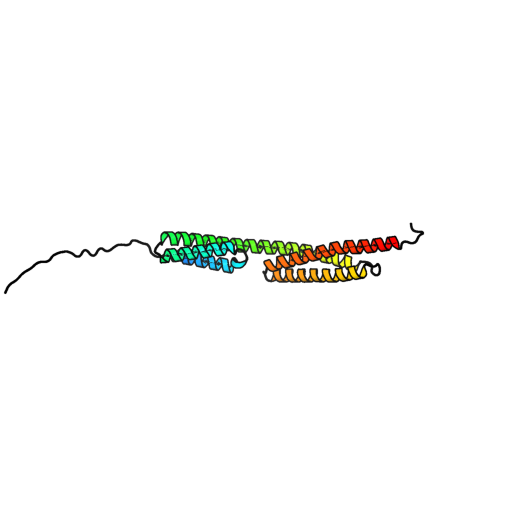8.50 149 ASP A O 1
ATOM 1082 N N . ALA A 1 150 ? -1.451 -0.271 -11.812 1.00 98.75 150 ALA A N 1
ATOM 1083 C CA . ALA A 1 150 ? -1.270 0.593 -10.647 1.00 98.75 150 ALA A CA 1
ATOM 1084 C C . ALA A 1 150 ? -2.237 1.788 -10.651 1.00 98.75 150 ALA A C 1
ATOM 1086 O O . ALA A 1 150 ? -2.846 2.107 -9.626 1.00 98.75 150 ALA A O 1
ATOM 1087 N N . ARG A 1 151 ? -2.423 2.430 -11.813 1.00 98.56 151 ARG A N 1
ATOM 1088 C CA . ARG A 1 151 ? -3.405 3.513 -12.000 1.00 98.56 151 ARG A CA 1
ATOM 1089 C C . ARG A 1 151 ? -4.836 3.017 -11.807 1.00 98.56 151 ARG A C 1
ATOM 1091 O O . ARG A 1 151 ? -5.623 3.692 -11.148 1.00 98.56 151 ARG A O 1
ATOM 1098 N N . GLY A 1 152 ? -5.165 1.842 -12.342 1.00 98.62 152 GLY A N 1
ATOM 1099 C CA . GLY A 1 152 ? -6.465 1.203 -12.132 1.00 98.62 152 GLY A CA 1
ATOM 1100 C C . GLY A 1 152 ? -6.748 0.956 -10.649 1.00 98.62 152 GLY A C 1
ATOM 1101 O O . GLY A 1 152 ? -7.791 1.359 -10.135 1.00 98.62 152 GLY A O 1
ATOM 1102 N N . SER A 1 153 ? -5.786 0.379 -9.930 1.00 98.56 153 SER A N 1
ATOM 1103 C CA . SER A 1 153 ? -5.888 0.118 -8.492 1.00 98.56 153 SER A CA 1
ATOM 1104 C C . SER A 1 153 ? -5.998 1.399 -7.659 1.00 98.56 153 SER A C 1
ATOM 1106 O O . SER A 1 153 ? -6.793 1.434 -6.718 1.00 98.56 153 SER A O 1
ATOM 1108 N N . LEU A 1 154 ? -5.262 2.466 -8.010 1.00 98.25 154 LEU A N 1
ATOM 1109 C CA . LEU A 1 154 ? -5.398 3.789 -7.382 1.00 98.25 154 LEU A CA 1
ATOM 1110 C C . LEU A 1 154 ? -6.824 4.328 -7.521 1.00 98.25 154 LEU A C 1
ATOM 1112 O O . LEU A 1 154 ? -7.426 4.738 -6.528 1.00 98.25 154 LEU A O 1
ATOM 1116 N N . ASN A 1 155 ? -7.370 4.287 -8.738 1.00 98.00 155 ASN A N 1
ATOM 1117 C CA . ASN A 1 155 ? -8.713 4.786 -9.036 1.00 98.00 155 ASN A CA 1
ATOM 1118 C C . ASN A 1 155 ? -9.804 3.982 -8.315 1.00 98.00 155 ASN A C 1
ATOM 1120 O O . ASN A 1 155 ? -10.801 4.547 -7.875 1.00 98.00 155 ASN A O 1
ATOM 1124 N N . ASN A 1 156 ? -9.585 2.679 -8.135 1.00 97.12 156 ASN A N 1
ATOM 1125 C CA . ASN A 1 156 ? -10.514 1.781 -7.450 1.00 97.12 156 ASN A CA 1
ATOM 1126 C C . ASN A 1 156 ? -10.340 1.768 -5.917 1.00 97.12 156 ASN A C 1
ATOM 1128 O O . ASN A 1 156 ? -10.970 0.960 -5.235 1.00 97.12 156 ASN A O 1
ATOM 1132 N N . GLY A 1 157 ? -9.457 2.601 -5.350 1.00 95.69 157 GLY A N 1
ATOM 1133 C CA . GLY A 1 157 ? -9.198 2.648 -3.904 1.00 95.69 157 GLY A CA 1
ATOM 1134 C C . GLY A 1 157 ? -8.456 1.425 -3.341 1.00 95.69 157 GLY A C 1
ATOM 1135 O O . GLY A 1 157 ? -8.388 1.233 -2.124 1.00 95.69 157 GLY A O 1
ATOM 1136 N N . SER A 1 158 ? -7.889 0.587 -4.211 1.00 96.38 158 SER A N 1
ATOM 1137 C CA . SER A 1 158 ? -7.136 -0.621 -3.855 1.00 96.38 158 SER A CA 1
ATOM 1138 C C . SER A 1 158 ? -5.662 -0.278 -3.618 1.00 96.38 158 SER A C 1
ATOM 1140 O O . SER A 1 158 ? -4.781 -0.671 -4.380 1.00 96.38 158 SER A O 1
ATOM 1142 N N . PHE A 1 159 ? -5.382 0.502 -2.569 1.00 98.00 159 PHE A N 1
ATOM 1143 C CA . PHE A 1 159 ? -4.078 1.158 -2.393 1.00 98.00 159 PHE A CA 1
ATOM 1144 C C . PHE A 1 159 ? -2.903 0.206 -2.125 1.00 98.00 159 PHE A C 1
ATOM 1146 O O . PHE A 1 159 ? -1.784 0.510 -2.530 1.00 98.00 159 PHE A O 1
ATOM 1153 N N . ASN A 1 160 ? -3.138 -0.957 -1.505 1.00 96.56 160 ASN A N 1
ATOM 1154 C CA . ASN A 1 160 ? -2.101 -1.990 -1.370 1.00 96.56 160 ASN A CA 1
ATOM 1155 C C . ASN A 1 160 ? -1.651 -2.502 -2.748 1.00 96.56 160 ASN A C 1
ATOM 1157 O O . ASN A 1 160 ? -0.465 -2.453 -3.066 1.00 96.56 160 ASN A O 1
ATOM 1161 N N . SER A 1 161 ? -2.608 -2.917 -3.584 1.00 97.94 161 SER A N 1
ATOM 1162 C CA . SER A 1 161 ? -2.343 -3.393 -4.947 1.00 97.94 161 SER A CA 1
ATOM 1163 C C . SER A 1 161 ? -1.731 -2.299 -5.816 1.00 97.94 161 SER A C 1
ATOM 1165 O O . SER A 1 161 ? -0.781 -2.557 -6.547 1.00 97.94 161 SER A O 1
ATOM 1167 N N . ALA A 1 162 ? -2.215 -1.062 -5.684 1.00 98.62 162 ALA A N 1
ATOM 1168 C CA . ALA A 1 162 ? -1.655 0.086 -6.382 1.00 98.62 162 ALA A CA 1
ATOM 1169 C C . ALA A 1 162 ? -0.169 0.288 -6.076 1.00 98.62 162 ALA A C 1
ATOM 1171 O O . ALA A 1 162 ? 0.629 0.470 -6.992 1.00 98.62 162 ALA A O 1
ATOM 1172 N N . LEU A 1 163 ? 0.207 0.248 -4.794 1.00 98.56 163 LEU A N 1
ATOM 1173 C CA . LEU A 1 163 ? 1.593 0.433 -4.384 1.00 98.56 163 LEU A CA 1
ATOM 1174 C C . LEU A 1 163 ? 2.489 -0.707 -4.878 1.00 98.56 163 LEU A C 1
ATOM 1176 O O . LEU A 1 163 ? 3.595 -0.456 -5.355 1.00 98.56 163 LEU A O 1
ATOM 1180 N N . GLU A 1 164 ? 2.016 -1.949 -4.782 1.00 98.56 164 GLU A N 1
ATOM 1181 C CA . GLU A 1 164 ? 2.734 -3.128 -5.271 1.00 98.56 164 GLU A CA 1
ATOM 1182 C C . GLU A 1 164 ? 2.980 -3.054 -6.785 1.00 98.56 164 GLU A C 1
ATOM 1184 O O . GLU A 1 164 ? 4.114 -3.193 -7.247 1.00 98.56 164 GLU A O 1
ATOM 1189 N N . GLN A 1 165 ? 1.936 -2.758 -7.559 1.00 98.62 165 GLN A N 1
ATOM 1190 C CA . GLN A 1 165 ? 2.011 -2.635 -9.015 1.00 98.62 165 GLN A CA 1
ATOM 1191 C C . GLN A 1 165 ? 2.891 -1.453 -9.437 1.00 98.62 165 GLN A C 1
ATOM 1193 O O . GLN A 1 165 ? 3.709 -1.595 -10.346 1.00 98.62 165 GLN A O 1
ATOM 1198 N N . ALA A 1 166 ? 2.804 -0.315 -8.739 1.00 98.69 166 ALA A N 1
ATOM 1199 C CA . ALA A 1 166 ? 3.660 0.840 -8.996 1.00 98.69 166 ALA A CA 1
ATOM 1200 C C . ALA A 1 166 ? 5.144 0.507 -8.753 1.00 98.69 166 ALA A C 1
ATOM 1202 O O . ALA A 1 166 ? 5.988 0.819 -9.593 1.00 98.69 166 ALA A O 1
ATOM 1203 N N . LYS A 1 167 ? 5.464 -0.189 -7.652 1.00 98.56 167 LYS A N 1
ATOM 1204 C CA . LYS A 1 167 ? 6.827 -0.671 -7.357 1.00 98.56 167 LYS A CA 1
ATOM 1205 C C . LYS A 1 167 ? 7.314 -1.699 -8.379 1.00 98.56 167 LYS A C 1
ATOM 1207 O O . LYS A 1 167 ? 8.481 -1.671 -8.765 1.00 98.56 167 LYS A O 1
ATOM 1212 N N . SER A 1 168 ? 6.433 -2.581 -8.856 1.00 98.38 168 SER A N 1
ATOM 1213 C CA . SER A 1 168 ? 6.752 -3.518 -9.941 1.00 98.38 168 SER A CA 1
ATOM 1214 C C . SER A 1 168 ? 7.110 -2.779 -11.234 1.00 98.38 168 SER A C 1
ATOM 1216 O O . SER A 1 168 ? 8.123 -3.095 -11.860 1.00 98.38 168 SER A O 1
ATOM 1218 N N . ALA A 1 169 ? 6.321 -1.767 -11.609 1.00 98.56 169 ALA A N 1
ATOM 1219 C CA . ALA A 1 169 ? 6.581 -0.937 -12.781 1.00 98.56 169 ALA A CA 1
ATOM 1220 C C . ALA A 1 169 ? 7.919 -0.188 -12.661 1.00 98.56 169 ALA A C 1
ATOM 1222 O O . ALA A 1 169 ? 8.712 -0.199 -13.599 1.00 98.56 169 ALA A O 1
ATOM 1223 N N . GLU A 1 170 ? 8.206 0.394 -11.492 1.00 98.38 170 GLU A N 1
ATOM 1224 C CA . GLU A 1 170 ? 9.482 1.062 -11.209 1.00 98.38 170 GLU A CA 1
ATOM 1225 C C . GLU A 1 170 ? 10.673 0.103 -11.314 1.00 98.38 170 GLU A C 1
ATOM 1227 O O . GLU A 1 170 ? 11.663 0.413 -11.974 1.00 98.38 170 GLU A O 1
ATOM 1232 N N . SER A 1 171 ? 10.574 -1.088 -10.718 1.00 98.19 171 SER A N 1
ATOM 1233 C CA . SER A 1 171 ? 11.641 -2.091 -10.781 1.00 98.19 171 SER A CA 1
ATOM 1234 C C . SER A 1 171 ? 11.942 -2.519 -12.220 1.00 98.19 171 SER A C 1
ATOM 1236 O O . SER A 1 171 ? 13.108 -2.542 -12.618 1.00 98.19 171 SER A O 1
ATOM 1238 N N . LYS A 1 172 ? 10.905 -2.804 -13.019 1.00 97.00 172 LYS A N 1
ATOM 1239 C CA . LYS A 1 172 ? 11.054 -3.166 -14.438 1.00 97.00 172 LYS A CA 1
ATOM 1240 C C . LYS A 1 172 ? 11.654 -2.026 -15.252 1.00 97.00 172 LYS A C 1
ATOM 1242 O O . LYS A 1 172 ? 12.572 -2.252 -16.031 1.00 97.00 172 LYS A O 1
ATOM 1247 N N . LEU A 1 173 ? 11.195 -0.795 -15.036 1.00 97.88 173 LEU A N 1
ATOM 1248 C CA . LEU A 1 173 ? 11.751 0.375 -15.708 1.00 97.88 173 LEU A CA 1
ATOM 1249 C C . LEU A 1 173 ? 13.244 0.558 -15.390 1.00 97.88 173 LEU A C 1
ATOM 1251 O O . LEU A 1 173 ? 14.031 0.808 -16.298 1.00 97.88 173 LEU A O 1
ATOM 1255 N N . ASN A 1 174 ? 13.656 0.390 -14.133 1.00 96.94 174 ASN A N 1
ATOM 1256 C CA . ASN A 1 174 ? 15.069 0.490 -13.754 1.00 96.94 174 ASN A CA 1
ATOM 1257 C C . ASN A 1 174 ? 15.926 -0.600 -14.428 1.00 96.94 174 ASN A C 1
ATOM 1259 O O . ASN A 1 174 ? 17.069 -0.347 -14.821 1.00 96.94 174 ASN A O 1
ATOM 1263 N N . GLN A 1 175 ? 15.375 -1.807 -14.599 1.00 95.94 175 GLN A N 1
ATOM 1264 C CA . GLN A 1 175 ? 16.024 -2.880 -15.361 1.00 95.94 175 GLN A CA 1
ATOM 1265 C C . GLN A 1 175 ? 16.164 -2.504 -16.841 1.00 95.94 175 GLN A C 1
ATOM 1267 O O . GLN A 1 175 ? 17.262 -2.609 -17.384 1.00 95.94 175 GLN A O 1
ATOM 1272 N N . VAL A 1 176 ? 15.102 -1.972 -17.459 1.00 96.38 176 VAL A N 1
ATOM 1273 C CA . VAL A 1 176 ? 15.126 -1.456 -18.838 1.00 96.38 176 VAL A CA 1
ATOM 1274 C C . VAL A 1 176 ? 16.193 -0.373 -18.991 1.00 96.38 176 VAL A C 1
ATOM 1276 O O . VAL A 1 176 ? 17.030 -0.465 -19.881 1.00 96.38 176 VAL A O 1
ATOM 1279 N N . GLN A 1 177 ? 16.235 0.620 -18.100 1.00 95.06 177 GLN A N 1
ATOM 1280 C CA . GLN A 1 177 ? 17.232 1.696 -18.147 1.00 95.06 177 GLN A CA 1
ATOM 1281 C C . GLN A 1 177 ? 18.668 1.162 -18.055 1.00 95.06 177 GLN A C 1
ATOM 1283 O O . GLN A 1 177 ? 19.545 1.613 -18.794 1.00 95.06 177 GLN A O 1
ATOM 1288 N N . SER A 1 178 ? 18.908 0.171 -17.195 1.00 94.81 178 SER A N 1
ATOM 1289 C CA . SER A 1 178 ? 20.225 -0.463 -17.061 1.00 94.81 178 SER A CA 1
ATOM 1290 C C . SER A 1 178 ? 20.605 -1.242 -18.324 1.00 94.81 178 SER A C 1
ATOM 1292 O O . SER A 1 178 ? 21.718 -1.117 -18.834 1.00 94.81 178 SER A O 1
ATOM 1294 N N . ALA A 1 179 ? 19.671 -2.016 -18.875 1.00 9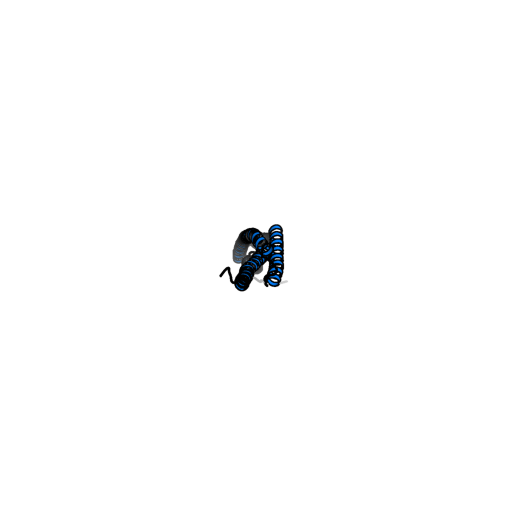3.56 179 ALA A N 1
ATOM 1295 C CA . ALA A 1 179 ? 19.906 -2.808 -20.075 1.00 93.56 179 ALA A CA 1
ATOM 1296 C C . ALA A 1 179 ? 20.034 -1.938 -21.343 1.00 93.56 179 ALA A C 1
ATOM 1298 O O . ALA A 1 179 ? 20.816 -2.277 -22.231 1.00 93.56 179 ALA A O 1
ATOM 1299 N N . VAL A 1 180 ? 19.387 -0.766 -21.401 1.00 93.19 180 VAL A N 1
ATOM 1300 C CA . VAL A 1 180 ? 19.626 0.244 -22.446 1.00 93.19 180 VAL A CA 1
ATOM 1301 C C . VAL A 1 180 ? 21.085 0.694 -22.434 1.00 93.19 180 VAL A C 1
ATOM 1303 O O . VAL A 1 180 ? 21.710 0.730 -23.491 1.00 93.19 180 VAL A O 1
ATOM 1306 N N . GLN A 1 181 ? 21.673 0.979 -21.267 1.00 91.94 181 GLN A N 1
ATOM 1307 C CA . GLN A 1 181 ? 23.090 1.369 -21.188 1.00 91.94 181 GLN A CA 1
ATOM 1308 C C . GLN A 1 181 ? 24.014 0.270 -21.731 1.00 91.94 181 GLN A C 1
ATOM 1310 O O . GLN A 1 181 ? 24.958 0.558 -22.470 1.00 91.94 181 GLN A O 1
ATOM 1315 N N . VAL A 1 182 ? 23.716 -0.994 -21.418 1.00 91.94 182 VAL A N 1
ATOM 1316 C CA . VAL A 1 182 ? 24.468 -2.151 -21.925 1.00 91.94 182 VAL A CA 1
ATOM 1317 C C . VAL A 1 182 ? 24.339 -2.275 -23.446 1.00 91.94 182 VAL A C 1
ATOM 1319 O O . VAL A 1 182 ? 25.349 -2.414 -24.139 1.00 91.94 182 VAL A O 1
ATOM 1322 N N . ALA A 1 183 ? 23.120 -2.172 -23.981 1.00 91.88 183 ALA A N 1
ATOM 1323 C CA . ALA A 1 183 ? 22.874 -2.230 -25.420 1.00 91.88 183 ALA A CA 1
ATOM 1324 C C . ALA A 1 183 ? 23.585 -1.084 -26.164 1.00 91.88 183 ALA A C 1
ATOM 1326 O O . ALA A 1 183 ? 24.215 -1.307 -27.200 1.00 91.88 183 ALA A O 1
ATOM 1327 N N . MET A 1 184 ? 23.559 0.130 -25.607 1.00 90.06 184 MET A N 1
ATOM 1328 C CA . MET A 1 184 ? 24.239 1.293 -26.182 1.00 90.06 184 MET A CA 1
ATOM 1329 C C . MET A 1 184 ? 25.760 1.135 -26.186 1.00 90.06 184 MET A C 1
ATOM 1331 O O . MET A 1 184 ? 26.393 1.440 -27.198 1.00 90.06 184 MET A O 1
ATOM 1335 N N . LYS A 1 185 ? 26.345 0.581 -25.119 1.00 91.44 185 LYS A N 1
ATOM 1336 C CA . LYS A 1 185 ? 27.777 0.264 -25.083 1.00 91.44 185 LYS A CA 1
ATOM 1337 C C . LYS A 1 185 ? 28.161 -0.747 -26.164 1.00 91.44 185 LYS A C 1
ATOM 1339 O O . LYS A 1 185 ? 29.126 -0.536 -26.887 1.00 91.44 185 LYS A O 1
ATOM 1344 N N . LYS A 1 186 ? 27.365 -1.802 -26.350 1.00 90.00 186 LYS A N 1
ATOM 1345 C CA . LYS A 1 186 ? 27.594 -2.806 -27.404 1.00 90.00 186 LYS A CA 1
ATOM 1346 C C . LYS A 1 186 ? 27.571 -2.187 -28.806 1.00 90.00 186 LYS A C 1
ATOM 1348 O O . LYS A 1 186 ? 28.391 -2.533 -29.656 1.00 90.00 186 LYS A O 1
ATOM 1353 N N . ILE A 1 187 ? 26.654 -1.247 -29.039 1.00 89.75 187 ILE A N 1
ATOM 1354 C CA . ILE A 1 187 ? 26.574 -0.471 -30.284 1.00 89.75 187 ILE A CA 1
ATOM 1355 C C . ILE A 1 187 ? 27.831 0.387 -30.477 1.00 89.75 187 ILE A C 1
ATOM 1357 O O . ILE A 1 187 ? 28.325 0.506 -31.600 1.00 89.75 187 ILE A O 1
ATOM 1361 N N . GLU A 1 188 ? 28.334 1.009 -29.413 1.00 89.62 188 GLU A N 1
ATOM 1362 C CA . GLU A 1 188 ? 29.548 1.822 -29.444 1.00 89.62 188 GLU A CA 1
ATOM 1363 C C . GLU A 1 188 ? 30.797 0.975 -29.721 1.00 89.62 188 GLU A C 1
ATOM 1365 O O . GLU A 1 188 ? 31.545 1.281 -30.649 1.00 89.62 188 GLU A O 1
ATOM 1370 N N . ASP A 1 189 ? 30.960 -0.143 -29.015 1.00 90.06 189 ASP A N 1
ATOM 1371 C CA . ASP A 1 189 ? 32.050 -1.101 -29.221 1.00 90.06 189 ASP A CA 1
ATOM 1372 C C . ASP A 1 189 ? 32.047 -1.641 -30.660 1.00 90.06 189 ASP A C 1
ATOM 1374 O O . ASP A 1 189 ? 33.092 -1.731 -31.314 1.00 90.06 189 ASP A O 1
ATOM 1378 N N . TRP A 1 190 ? 30.857 -1.940 -31.200 1.00 90.81 190 TRP A N 1
ATOM 1379 C CA . TRP A 1 190 ? 30.708 -2.320 -32.603 1.00 90.81 190 TRP A CA 1
ATOM 1380 C C . TRP A 1 190 ? 31.186 -1.207 -33.536 1.00 90.81 190 TRP A C 1
ATOM 1382 O O . TRP A 1 190 ? 31.920 -1.494 -34.482 1.00 90.81 190 TRP A O 1
ATOM 1392 N N . LYS A 1 191 ? 30.818 0.058 -33.281 1.00 87.94 191 LYS A N 1
ATOM 1393 C CA . LYS A 1 191 ? 31.291 1.185 -34.100 1.00 87.94 191 LYS A CA 1
ATOM 1394 C C . LYS A 1 191 ? 32.809 1.248 -34.070 1.00 87.94 191 LYS A C 1
ATOM 1396 O O . LYS A 1 191 ? 33.399 1.266 -35.140 1.00 87.94 191 LYS A O 1
ATOM 1401 N N . MET A 1 192 ? 33.431 1.218 -32.888 1.00 86.75 192 MET A N 1
ATOM 1402 C CA . MET A 1 192 ? 34.889 1.301 -32.752 1.00 86.75 192 MET A CA 1
ATOM 1403 C C . MET A 1 192 ? 35.608 0.188 -33.517 1.00 86.75 192 MET A C 1
ATOM 1405 O O . MET A 1 192 ? 36.552 0.469 -34.249 1.00 86.75 192 MET A O 1
ATOM 1409 N N . LYS A 1 193 ? 35.129 -1.057 -33.407 1.00 87.75 193 LYS A N 1
ATOM 1410 C CA . LYS A 1 193 ? 35.719 -2.211 -34.103 1.00 87.75 193 LYS A CA 1
ATOM 1411 C C . LYS A 1 193 ? 35.607 -2.123 -35.629 1.00 87.75 193 LYS A C 1
ATOM 1413 O O . LYS A 1 193 ? 36.446 -2.681 -36.327 1.00 87.75 193 LYS A O 1
ATOM 1418 N N . ASN A 1 194 ? 34.575 -1.454 -36.139 1.00 87.44 194 ASN A N 1
ATOM 1419 C CA . ASN A 1 194 ? 34.317 -1.306 -37.572 1.00 87.44 194 ASN A CA 1
ATOM 1420 C C . ASN A 1 194 ? 34.708 0.086 -38.108 1.00 87.44 194 ASN A C 1
ATOM 1422 O O . ASN A 1 194 ? 34.311 0.437 -39.220 1.00 87.44 194 ASN A O 1
ATOM 1426 N N . ARG A 1 195 ? 35.468 0.888 -37.342 1.00 84.00 195 ARG A N 1
ATOM 1427 C CA . ARG A 1 195 ? 35.992 2.177 -37.819 1.00 84.00 195 ARG A CA 1
ATOM 1428 C C . ARG A 1 195 ? 36.970 1.948 -38.976 1.00 84.00 195 ARG A C 1
ATOM 1430 O O . ARG A 1 195 ? 37.826 1.065 -38.870 1.00 84.00 195 ARG A O 1
ATOM 1437 N N . PRO A 1 196 ? 36.879 2.724 -40.069 1.00 84.00 196 PRO A N 1
ATOM 1438 C CA . PRO A 1 196 ? 37.840 2.633 -41.156 1.00 84.00 196 PRO A CA 1
ATOM 1439 C C . PRO A 1 196 ? 39.262 2.947 -40.677 1.00 84.00 196 PRO A C 1
ATOM 1441 O O . PRO A 1 196 ? 39.469 3.825 -39.843 1.00 84.00 196 PRO A O 1
ATOM 1444 N N . TRP A 1 197 ? 40.255 2.266 -41.252 1.00 78.38 197 TRP A N 1
ATOM 1445 C CA . TRP A 1 197 ? 41.673 2.379 -40.876 1.00 78.38 197 TRP A CA 1
ATOM 1446 C C . TRP A 1 197 ? 42.277 3.785 -41.051 1.00 78.38 197 TRP A C 1
ATOM 1448 O O . TRP A 1 197 ? 43.351 4.047 -40.523 1.00 78.38 197 TRP A O 1
ATOM 1458 N N . TYR A 1 198 ? 41.606 4.679 -41.782 1.00 75.62 198 TYR A N 1
ATOM 1459 C CA . TYR A 1 198 ? 42.029 6.061 -42.034 1.00 75.62 198 TYR A CA 1
ATOM 1460 C C . TYR A 1 198 ? 41.385 7.096 -41.088 1.00 75.62 198 TYR A C 1
ATOM 1462 O O . TYR A 1 198 ? 41.683 8.280 -41.200 1.00 75.62 198 TYR A O 1
ATOM 1470 N N . GLU A 1 199 ? 40.497 6.675 -40.180 1.00 70.19 199 GLU A N 1
ATOM 1471 C CA . GLU A 1 199 ? 39.866 7.533 -39.157 1.00 70.19 199 GLU A CA 1
ATOM 1472 C C . GLU A 1 199 ? 40.407 7.270 -37.736 1.00 70.19 199 GLU A C 1
ATOM 1474 O O . GLU A 1 199 ? 39.809 7.732 -36.759 1.00 70.19 199 GLU A O 1
ATOM 1479 N N . LEU A 1 200 ? 41.473 6.470 -37.611 1.00 58.62 200 LEU A N 1
ATOM 1480 C CA . LEU A 1 200 ? 42.172 6.140 -36.360 1.00 58.62 200 LEU A CA 1
ATOM 1481 C C . LEU A 1 200 ? 43.252 7.180 -36.048 1.00 58.62 200 LEU A C 1
ATOM 1483 O O . LEU A 1 200 ? 43.349 7.540 -34.854 1.00 58.62 200 LEU A O 1
#

pLDDT: mean 90.6, std 15.21, range [38.94, 98.88]

Foldseek 3Di:
DDDDDDDDDDPPPPPPPPPQDAAPVVLLVLLVVLLVLLVVLVLVPQVVVLSVVLVVLSVVLVVCSVVSVRVSSSVSSNVSSVSSNVSSVRSNVSLVVLLVLLVVLLVVLVVLLVVLVCLLVPDDPPLVLNVLSVVLVVLSVQLVVLSVQLVVCSVVSVSVSNNVSSVVSVVSSVVSVVSSVVSVVSSVVSCVVPPDPVVD

Radius of gyration: 35.92 Å; chains: 1; bounding box: 102×42×117 Å